Protein AF-A0A0W0WHL7-F1 (afdb_monomer)

Solvent-accessible surface area (backbone atoms only — not comparable to full-atom values): 12713 Å² total; per-residue (Å²): 134,82,77,77,80,76,64,58,47,79,21,59,89,81,49,81,52,63,67,61,53,53,54,46,48,69,68,40,48,88,78,39,89,54,38,35,38,42,32,50,27,25,45,55,73,63,91,73,80,67,90,67,89,77,82,72,91,56,72,88,50,55,75,72,73,62,69,51,41,55,55,48,47,97,83,72,44,72,34,70,54,51,52,53,45,40,45,45,24,48,77,44,70,32,28,38,30,43,39,58,32,40,46,68,57,48,53,54,47,51,55,47,32,61,76,45,54,38,60,32,38,35,39,40,46,38,44,35,83,54,38,53,51,47,37,75,55,48,42,60,54,39,70,41,83,33,40,33,36,38,46,44,48,44,41,44,77,73,65,62,41,54,70,67,46,51,44,43,34,72,73,68,33,67,52,32,30,58,46,51,85,66,83,54,94,92,49,72,52,74,67,55,47,52,61,47,48,57,51,48,41,58,75,66,62,59,50,73,67,55,51,46,36,27,67,43,50,36,54,48,47,70,31,64,70,126

pLDDT: mean 83.99, std 16.3, range [30.75, 98.06]

Nearest PDB structures (foldseek):
  5ahn-assembly1_A  TM=4.976E-01  e=6.466E-03  Pseudomonas aeruginosa PAO1
  8z9u-assembly1_A  TM=5.352E-01  e=6.142E-02  Methermicoccus shengliensis DSM 18856
  7rer-assembly1_F  TM=4.827E-01  e=7.888E-02  Homo sapiens
  3qfe-assembly2_B  TM=3.664E-01  e=9.516E-02  Coccidioides immitis RS
  6sj8-assembly1_A  TM=3.696E-01  e=1.474E-01  Desulfitobacterium hafniense DCB-2

Secondary structure (DSSP, 8-state):
-PPPP--EEE-TTT---HHHHHHHHHHHTTT--SPEEEE------S----SS----S-GGGTTGGG----SB-TTSPBPHHHHHHHHHHHHSSEEEEEES--HHHHHHHHHHHHHTT-S-EEEESTTSTTT---HHHHHHHTTSTTEEEEEEHHHHHTTSS-HHHHHHHHHH-TTEEEE----STTSPPHHHHHHHHHHHHHHTT--HHHHHIIIIIHHHHHHH--

Organism: NCBI:txid454

InterPro domains:
  IPR032466 Metal-dependent hydrolase [SSF51556] (78-224)
  IPR046249 Protein of unknown function DUF6282 [PF19799] (15-150)

Mean predicted aligned error: 7.39 Å

Radius of gyration: 17.9 Å; Cα contacts (8 Å, |Δi|>4): 312; chains: 1; bounding box: 45×42×46 Å

Sequence (226 aa):
MGRLPKSEILCDKTGIEPRAIIQALAAYKPLIKAHMIVHFPTITGRQFQSRLQRQLVYPSLRSELLQAETLFNEDLQLKKKAVDVLKMANDYPIVLSTGHASREETYQLIDACIKYNVRALLLNQPAHPLMGLKAQELKEIARHDFVWIEQTLLTYLLGHQSKEDLTEVLSDVPKVIYSSDLGQTNQMNVKAWFDFTEKLFTELKLSEKRKDEICRENALAMLTNH

Structure (mmCIF, N/CA/C/O backbone):
data_AF-A0A0W0WHL7-F1
#
_entry.id   AF-A0A0W0WHL7-F1
#
loop_
_atom_site.group_PDB
_atom_site.id
_atom_site.type_symbol
_atom_site.label_atom_id
_atom_site.label_alt_id
_atom_site.label_comp_id
_atom_site.label_asym_id
_atom_site.label_entity_id
_atom_site.label_seq_id
_atom_site.pdbx_PDB_ins_code
_atom_site.Cartn_x
_atom_site.Cartn_y
_atom_site.Cartn_z
_atom_site.occupancy
_atom_site.B_iso_or_equiv
_atom_site.auth_seq_id
_atom_site.auth_comp_id
_atom_site.auth_asym_id
_atom_site.auth_atom_id
_atom_site.pdbx_PDB_model_num
ATOM 1 N N . MET A 1 1 ? 24.609 -13.519 14.961 1.00 31.86 1 MET A N 1
ATOM 2 C CA . MET A 1 1 ? 23.486 -12.596 14.681 1.00 31.86 1 MET A CA 1
ATOM 3 C C . MET A 1 1 ? 23.006 -12.847 13.260 1.00 31.86 1 MET A C 1
ATOM 5 O O . MET A 1 1 ? 23.656 -12.407 12.321 1.00 31.86 1 MET A O 1
ATOM 9 N N . GLY A 1 2 ? 21.948 -13.641 13.092 1.00 30.75 2 GLY A N 1
ATOM 10 C CA . GLY A 1 2 ? 21.362 -13.882 11.772 1.00 30.75 2 GLY A CA 1
ATOM 11 C C . GLY A 1 2 ? 20.629 -12.630 11.302 1.00 30.75 2 GLY A C 1
ATOM 12 O O . GLY A 1 2 ? 19.784 -12.116 12.031 1.00 30.75 2 GLY A O 1
ATOM 13 N N . ARG A 1 3 ? 20.968 -12.111 10.117 1.00 31.45 3 ARG A N 1
ATOM 14 C CA . ARG A 1 3 ? 20.125 -11.112 9.448 1.00 31.45 3 ARG A CA 1
ATOM 15 C C . ARG A 1 3 ? 18.773 -11.769 9.183 1.00 31.45 3 ARG A C 1
ATOM 17 O O . ARG A 1 3 ? 18.735 -12.825 8.557 1.00 31.45 3 ARG A O 1
ATOM 24 N N . LEU A 1 4 ? 17.692 -11.151 9.654 1.00 32.50 4 LEU A N 1
ATOM 25 C CA . LEU A 1 4 ? 16.348 -11.493 9.200 1.00 32.50 4 LEU A CA 1
ATOM 26 C C . LEU A 1 4 ? 16.336 -11.429 7.660 1.00 32.50 4 LEU A C 1
ATOM 28 O O . LEU A 1 4 ? 16.884 -10.470 7.099 1.00 32.50 4 LEU A O 1
ATOM 32 N N . PRO A 1 5 ? 15.792 -12.442 6.965 1.00 39.12 5 PRO A N 1
ATOM 33 C CA . PRO A 1 5 ? 15.684 -12.403 5.515 1.00 39.12 5 PRO A CA 1
ATOM 34 C C . PRO A 1 5 ? 14.817 -11.204 5.124 1.00 39.12 5 PRO A C 1
ATOM 36 O O . PRO A 1 5 ? 13.724 -11.020 5.655 1.00 39.12 5 PRO A O 1
ATOM 39 N N . LYS A 1 6 ? 15.327 -10.355 4.227 1.00 44.84 6 LYS A N 1
ATOM 40 C CA . LYS A 1 6 ? 14.567 -9.211 3.718 1.00 44.84 6 LYS A CA 1
ATOM 41 C C . LYS A 1 6 ? 13.422 -9.748 2.858 1.00 44.84 6 LYS A C 1
ATOM 43 O O . LYS A 1 6 ? 13.676 -10.321 1.804 1.00 44.84 6 LYS A O 1
ATOM 48 N N . SER A 1 7 ? 12.183 -9.578 3.312 1.00 49.44 7 SER A N 1
ATOM 49 C CA . SER A 1 7 ? 10.965 -9.904 2.550 1.00 49.44 7 SER A CA 1
ATOM 50 C C . SER A 1 7 ? 10.601 -8.837 1.511 1.00 49.44 7 SER A C 1
ATOM 52 O O . SER A 1 7 ? 9.647 -9.007 0.754 1.00 49.44 7 SER A O 1
ATOM 54 N N . GLU A 1 8 ? 11.361 -7.745 1.476 1.00 48.97 8 GLU A N 1
ATOM 55 C CA . GLU A 1 8 ? 11.133 -6.585 0.625 1.00 48.97 8 GLU A CA 1
ATOM 56 C C . GLU A 1 8 ? 12.366 -6.310 -0.241 1.00 48.97 8 GLU A C 1
ATOM 58 O O . GLU A 1 8 ? 13.503 -6.273 0.251 1.00 48.97 8 GLU A O 1
ATOM 63 N N . ILE A 1 9 ? 12.131 -6.108 -1.538 1.00 57.19 9 ILE A N 1
ATOM 64 C CA . ILE A 1 9 ? 13.128 -5.588 -2.471 1.00 57.19 9 ILE A CA 1
ATOM 65 C C . ILE A 1 9 ? 12.778 -4.136 -2.753 1.00 57.19 9 ILE A C 1
ATOM 67 O O . ILE A 1 9 ? 11.755 -3.826 -3.364 1.00 57.19 9 ILE A O 1
ATOM 71 N N . LEU A 1 10 ? 13.677 -3.254 -2.336 1.00 54.28 10 LEU A N 1
ATOM 72 C CA . LEU A 1 10 ? 13.613 -1.836 -2.652 1.00 54.28 10 LEU A CA 1
ATOM 73 C C . LEU A 1 10 ? 14.320 -1.605 -3.991 1.00 54.28 10 LEU A C 1
ATOM 75 O O . LEU A 1 10 ? 15.539 -1.771 -4.068 1.00 54.28 10 LEU A O 1
ATOM 79 N N . CYS A 1 11 ? 13.583 -1.202 -5.030 1.00 54.91 11 CYS A N 1
ATOM 80 C CA . CYS A 1 11 ? 14.174 -0.703 -6.280 1.00 54.91 11 CYS A CA 1
ATOM 81 C C . CYS A 1 11 ? 14.386 0.829 -6.272 1.00 54.91 11 CYS A C 1
ATOM 83 O O . CYS A 1 11 ? 14.834 1.372 -7.276 1.00 54.91 11 CYS A O 1
ATOM 85 N N . ASP A 1 12 ? 14.121 1.496 -5.137 1.00 44.41 12 ASP A N 1
ATOM 86 C CA . ASP A 1 12 ? 14.151 2.954 -4.885 1.00 44.41 12 ASP A CA 1
ATOM 87 C C . ASP A 1 12 ? 15.329 3.704 -5.550 1.00 44.41 12 ASP A C 1
ATOM 89 O O . ASP A 1 12 ? 15.095 4.635 -6.315 1.00 44.41 12 ASP A O 1
ATOM 93 N N . LYS A 1 13 ? 16.589 3.286 -5.330 1.00 45.28 13 LYS A N 1
ATOM 94 C CA . LYS A 1 13 ? 17.775 4.106 -5.698 1.00 45.28 13 LYS A CA 1
ATOM 95 C C . LYS A 1 13 ? 18.720 3.504 -6.728 1.00 45.28 13 LYS A C 1
ATOM 97 O O . LYS A 1 13 ? 19.716 4.127 -7.077 1.00 45.28 13 LYS A O 1
ATOM 102 N N . THR A 1 14 ? 18.455 2.283 -7.177 1.00 47.88 14 THR A N 1
ATOM 103 C CA . THR A 1 14 ? 19.323 1.558 -8.124 1.00 47.88 14 THR A CA 1
ATOM 104 C C . THR A 1 14 ? 18.638 1.286 -9.460 1.00 47.88 14 THR A C 1
ATOM 106 O O . THR A 1 14 ? 19.213 0.613 -10.312 1.00 47.88 14 THR A O 1
ATOM 109 N N . GLY A 1 15 ? 17.411 1.785 -9.638 1.00 63.81 15 GLY A N 1
ATOM 110 C CA . GLY A 1 15 ? 16.583 1.517 -10.806 1.00 63.81 15 GLY A CA 1
ATOM 111 C C . GLY A 1 15 ? 15.874 0.162 -10.756 1.00 63.81 15 GLY A C 1
ATOM 112 O O . GLY A 1 15 ? 16.052 -0.655 -9.848 1.00 63.81 15 GLY A O 1
ATOM 113 N N . ILE A 1 16 ? 15.030 -0.069 -11.761 1.00 75.44 16 ILE A N 1
ATOM 114 C CA . ILE A 1 16 ? 14.255 -1.305 -11.916 1.00 75.44 16 ILE A CA 1
ATOM 115 C C . ILE A 1 16 ? 15.173 -2.392 -12.482 1.00 75.44 16 ILE A C 1
ATOM 117 O O . ILE A 1 16 ? 15.597 -2.291 -13.632 1.00 75.44 16 ILE A O 1
ATOM 121 N N . GLU A 1 17 ? 15.449 -3.451 -11.721 1.00 84.75 17 GLU A N 1
ATOM 122 C CA . GLU A 1 17 ? 16.290 -4.572 -12.166 1.00 84.75 17 GLU A CA 1
ATOM 123 C C . GLU A 1 17 ? 15.552 -5.919 -12.047 1.00 84.75 17 GLU A C 1
ATOM 125 O O . GLU A 1 17 ? 15.628 -6.578 -11.006 1.00 84.75 17 GLU A O 1
ATOM 130 N N . PRO A 1 18 ? 14.870 -6.389 -13.116 1.00 85.94 18 PRO A N 1
ATOM 131 C CA . PRO A 1 18 ? 14.101 -7.640 -13.090 1.00 85.94 18 PRO A CA 1
ATOM 132 C C . PRO A 1 18 ? 14.911 -8.862 -12.634 1.00 85.94 18 PRO A C 1
ATOM 134 O O . PRO A 1 18 ? 14.402 -9.736 -11.934 1.00 85.94 18 PRO A O 1
ATOM 137 N N . ARG A 1 19 ? 16.209 -8.909 -12.967 1.00 87.06 19 ARG A N 1
ATOM 138 C CA . ARG A 1 19 ? 17.104 -9.998 -12.541 1.00 87.06 19 ARG A CA 1
ATOM 139 C C . ARG A 1 19 ? 17.258 -10.071 -11.022 1.00 87.06 19 ARG A C 1
ATOM 141 O O . ARG A 1 19 ? 17.303 -11.177 -10.490 1.00 87.06 19 ARG A O 1
ATOM 148 N N . ALA A 1 20 ? 17.308 -8.930 -10.334 1.00 86.81 20 ALA A N 1
ATOM 149 C CA . ALA A 1 20 ? 17.403 -8.896 -8.877 1.00 86.81 20 ALA A CA 1
ATOM 150 C C . ALA A 1 20 ? 16.134 -9.470 -8.227 1.00 86.81 20 ALA A C 1
ATOM 152 O O . ALA A 1 20 ? 16.225 -10.218 -7.255 1.00 86.81 20 ALA A O 1
ATOM 153 N N . ILE A 1 21 ? 14.964 -9.196 -8.816 1.00 89.19 21 ILE A N 1
ATOM 154 C CA . ILE A 1 21 ? 13.680 -9.744 -8.359 1.00 89.19 21 ILE A CA 1
ATOM 155 C C . ILE A 1 21 ? 13.656 -11.266 -8.532 1.00 89.19 21 ILE A C 1
ATOM 157 O O . ILE A 1 21 ? 13.324 -11.977 -7.588 1.00 89.19 21 ILE A O 1
ATOM 161 N N . ILE A 1 22 ? 14.074 -11.790 -9.691 1.00 89.12 22 ILE A N 1
ATOM 162 C CA . ILE A 1 22 ? 14.146 -13.244 -9.927 1.00 89.12 22 ILE A CA 1
ATOM 163 C C . ILE A 1 22 ? 15.090 -13.920 -8.926 1.00 89.12 22 ILE A C 1
ATOM 165 O O . ILE A 1 22 ? 14.738 -14.940 -8.335 1.00 89.12 22 ILE A O 1
ATOM 169 N N . GLN A 1 23 ? 16.283 -13.356 -8.716 1.00 88.06 23 GLN A N 1
ATOM 170 C CA . GLN A 1 23 ? 17.265 -13.908 -7.778 1.00 88.06 23 GLN A CA 1
ATOM 171 C C . GLN A 1 23 ? 16.717 -13.965 -6.352 1.00 88.06 23 GLN A C 1
ATOM 173 O O . GLN A 1 23 ? 16.855 -14.979 -5.670 1.00 88.06 23 GLN A O 1
ATOM 178 N N . ALA A 1 24 ? 16.065 -12.895 -5.909 1.00 87.19 24 ALA A N 1
ATOM 179 C CA . ALA A 1 24 ? 15.452 -12.845 -4.597 1.00 87.19 24 ALA A CA 1
ATOM 180 C C . ALA A 1 24 ? 14.255 -13.799 -4.479 1.00 87.19 24 ALA A C 1
ATOM 182 O O . ALA A 1 24 ? 14.148 -14.496 -3.472 1.00 87.19 24 ALA A O 1
ATOM 183 N N . LEU A 1 25 ? 13.383 -13.890 -5.490 1.00 87.50 25 LEU A N 1
ATOM 184 C CA . LEU A 1 25 ? 12.287 -14.863 -5.509 1.00 87.50 25 LEU A CA 1
ATOM 185 C C . LEU A 1 25 ? 12.822 -16.288 -5.340 1.00 87.50 25 LEU A C 1
ATOM 187 O O . LEU A 1 25 ? 12.340 -17.022 -4.479 1.00 87.50 25 LEU A O 1
ATOM 191 N N . ALA A 1 26 ? 13.852 -16.654 -6.106 1.00 87.31 26 ALA A N 1
ATOM 192 C CA . ALA A 1 26 ? 14.478 -17.969 -6.024 1.00 87.31 26 ALA A CA 1
ATOM 193 C C . ALA A 1 26 ? 15.104 -18.236 -4.643 1.00 87.31 26 ALA A C 1
ATOM 195 O O . ALA A 1 26 ? 14.987 -19.341 -4.119 1.00 87.31 26 ALA A O 1
ATOM 196 N N . ALA A 1 27 ? 15.738 -17.227 -4.038 1.00 86.81 27 ALA A N 1
ATOM 197 C CA . ALA A 1 27 ? 16.404 -17.361 -2.746 1.00 86.81 27 ALA A CA 1
ATOM 198 C C . ALA A 1 27 ? 15.430 -17.424 -1.557 1.00 86.81 27 ALA A C 1
ATOM 200 O O . ALA A 1 27 ? 15.650 -18.193 -0.621 1.00 86.81 27 ALA A O 1
ATOM 201 N N . TYR A 1 28 ? 14.369 -16.612 -1.568 1.00 82.56 28 TYR A N 1
ATOM 202 C CA . TYR A 1 28 ? 13.542 -16.376 -0.381 1.00 82.56 28 TYR A CA 1
ATOM 203 C C . TYR A 1 28 ? 12.171 -17.045 -0.426 1.00 82.56 28 TYR A C 1
ATOM 205 O O . TYR A 1 28 ? 11.640 -17.357 0.639 1.00 82.56 28 TYR A O 1
ATOM 213 N N . LYS A 1 29 ? 11.592 -17.324 -1.602 1.00 80.00 29 LYS A N 1
ATOM 214 C CA . LYS A 1 29 ? 10.260 -17.948 -1.669 1.00 80.00 29 LYS A CA 1
ATOM 215 C C . LYS A 1 29 ? 10.184 -19.332 -1.001 1.00 80.00 29 LYS A C 1
ATOM 217 O O . LYS A 1 29 ? 9.170 -19.601 -0.360 1.00 80.00 29 LYS A O 1
ATOM 222 N N . PRO A 1 30 ? 11.221 -20.194 -1.055 1.00 81.75 30 PRO A N 1
ATOM 223 C CA . PRO A 1 30 ? 11.217 -21.449 -0.298 1.00 81.75 30 PRO A CA 1
ATOM 224 C C . PRO A 1 30 ? 11.222 -21.251 1.227 1.00 81.75 30 PRO A C 1
ATOM 226 O O . PRO A 1 30 ? 10.799 -22.138 1.963 1.00 81.75 30 PRO A O 1
ATOM 229 N N . LEU A 1 31 ? 11.705 -20.099 1.702 1.00 83.62 31 LEU A N 1
ATOM 230 C CA . LEU A 1 31 ? 11.872 -19.786 3.124 1.00 83.62 31 LEU A CA 1
ATOM 231 C C . LEU A 1 31 ? 10.673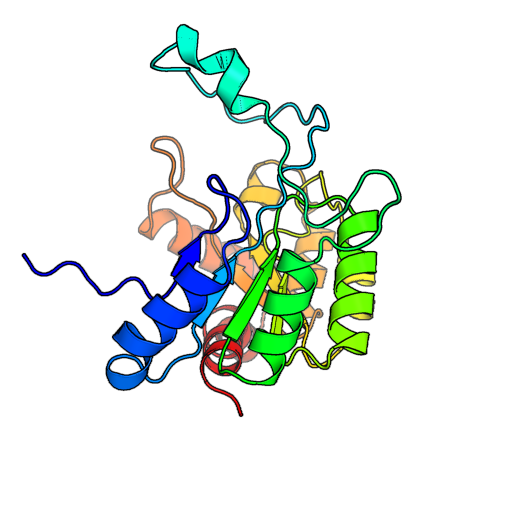 -19.021 3.699 1.00 83.62 31 LEU A C 1
ATOM 233 O O . LEU A 1 31 ? 10.346 -19.172 4.874 1.00 83.62 31 LEU A O 1
ATOM 237 N N . ILE A 1 32 ? 10.025 -18.190 2.880 1.00 82.94 32 ILE A N 1
ATOM 238 C CA . ILE A 1 32 ? 8.955 -17.275 3.281 1.00 82.94 32 ILE A CA 1
ATOM 239 C C . ILE A 1 32 ? 7.716 -17.560 2.430 1.00 82.94 32 ILE A C 1
ATOM 241 O O . ILE A 1 32 ? 7.698 -17.338 1.220 1.00 82.94 32 ILE A O 1
ATOM 245 N N . LYS A 1 33 ? 6.640 -18.022 3.079 1.00 84.94 33 LYS A N 1
ATOM 246 C CA . LYS A 1 33 ? 5.378 -18.346 2.392 1.00 84.94 33 LYS A CA 1
ATOM 247 C C . LYS A 1 33 ? 4.585 -17.115 1.935 1.00 84.94 33 LYS A C 1
ATOM 249 O O . LYS A 1 33 ? 3.736 -17.263 1.062 1.00 84.94 33 LYS A O 1
ATOM 254 N N . ALA A 1 34 ? 4.907 -15.926 2.442 1.00 86.94 34 ALA A N 1
ATOM 255 C CA . ALA A 1 34 ? 4.296 -14.664 2.031 1.00 86.94 34 ALA A CA 1
ATOM 256 C C . ALA A 1 34 ? 4.680 -14.245 0.598 1.00 86.94 34 ALA A C 1
ATOM 258 O O . ALA A 1 34 ? 5.613 -14.787 -0.011 1.00 86.94 34 ALA A O 1
ATOM 259 N N . HIS A 1 35 ? 3.934 -13.289 0.058 1.00 90.50 35 HIS A N 1
ATOM 260 C CA . HIS A 1 35 ? 4.269 -12.576 -1.165 1.00 90.50 35 HIS A CA 1
ATOM 261 C C . HIS A 1 35 ? 5.462 -11.653 -0.946 1.00 90.50 35 HIS A C 1
ATOM 263 O O . HIS A 1 35 ? 5.672 -11.106 0.137 1.00 90.50 35 HIS A O 1
ATOM 269 N N . MET A 1 36 ? 6.249 -11.491 -2.000 1.00 91.69 36 MET A N 1
ATOM 270 C CA . MET A 1 36 ? 7.372 -10.569 -2.016 1.00 91.69 36 MET A CA 1
ATOM 271 C C . MET A 1 36 ? 6.881 -9.171 -2.368 1.00 91.69 36 MET A C 1
ATOM 273 O O . MET A 1 36 ? 6.207 -9.008 -3.382 1.00 91.69 36 MET A O 1
ATOM 277 N N . ILE A 1 37 ? 7.250 -8.164 -1.580 1.00 92.31 37 ILE A N 1
ATOM 278 C CA . ILE A 1 37 ? 6.987 -6.772 -1.954 1.00 92.31 37 ILE A CA 1
ATOM 279 C C . ILE A 1 37 ? 8.134 -6.283 -2.840 1.00 92.31 37 ILE A C 1
ATOM 281 O O . ILE A 1 37 ? 9.306 -6.352 -2.455 1.00 92.31 37 ILE A O 1
ATOM 285 N N . VAL A 1 38 ? 7.787 -5.794 -4.029 1.00 91.69 38 VAL A N 1
ATOM 286 C CA . VAL A 1 38 ? 8.704 -5.119 -4.953 1.00 91.69 38 VAL A CA 1
ATOM 287 C C . VAL A 1 38 ? 8.288 -3.657 -5.028 1.00 91.69 38 VAL A C 1
ATOM 289 O O . VAL A 1 38 ? 7.247 -3.330 -5.598 1.00 91.69 38 VAL A O 1
ATOM 292 N N . HIS A 1 39 ? 9.098 -2.780 -4.440 1.00 90.19 39 HIS A N 1
ATOM 293 C CA . HIS A 1 39 ? 8.826 -1.346 -4.426 1.00 90.19 39 HIS A CA 1
ATOM 294 C C . HIS A 1 39 ? 9.445 -0.666 -5.647 1.00 90.19 39 HIS A C 1
ATOM 296 O O . HIS A 1 39 ? 10.665 -0.699 -5.826 1.00 90.19 39 HIS A O 1
ATOM 302 N N . PHE A 1 40 ? 8.611 -0.052 -6.480 1.00 86.94 40 PHE A N 1
ATOM 303 C CA . PHE A 1 40 ? 9.030 0.696 -7.655 1.00 86.94 40 PHE A CA 1
ATOM 304 C C . PHE A 1 40 ? 9.765 1.995 -7.284 1.00 86.94 40 PHE A C 1
ATOM 306 O O . PHE A 1 40 ? 9.393 2.653 -6.316 1.00 86.94 40 PHE A O 1
ATOM 313 N N . PRO A 1 41 ? 10.789 2.398 -8.061 1.00 73.38 41 PRO A N 1
ATOM 314 C CA . PRO A 1 41 ? 11.387 3.714 -7.918 1.00 73.38 41 PRO A CA 1
ATOM 315 C C . PRO A 1 41 ? 10.426 4.753 -8.487 1.00 73.38 41 PRO A C 1
ATOM 317 O O . PRO A 1 41 ? 10.134 4.764 -9.684 1.00 73.38 41 PRO A O 1
ATOM 320 N N . THR A 1 42 ? 9.918 5.615 -7.621 1.00 63.44 42 THR A N 1
ATOM 321 C CA . THR A 1 42 ? 9.037 6.712 -8.019 1.00 63.44 42 THR A CA 1
ATOM 322 C C . THR A 1 42 ? 9.454 7.974 -7.281 1.00 63.44 42 THR A C 1
ATOM 324 O O . THR A 1 42 ? 8.719 8.521 -6.471 1.00 63.44 42 THR A O 1
ATOM 327 N N . ILE A 1 43 ? 10.673 8.446 -7.559 1.00 58.34 43 ILE A N 1
ATOM 328 C CA . ILE A 1 43 ? 11.081 9.812 -7.223 1.00 58.34 43 ILE A CA 1
ATOM 329 C C . ILE A 1 43 ? 10.874 10.634 -8.486 1.00 58.34 43 ILE A C 1
ATOM 331 O O . ILE A 1 43 ? 11.743 10.706 -9.356 1.00 58.34 43 ILE A O 1
ATOM 335 N N . THR A 1 44 ? 9.707 11.267 -8.600 1.00 57.06 44 THR A N 1
ATOM 336 C CA . THR A 1 44 ? 9.534 12.295 -9.626 1.00 57.06 44 THR A CA 1
ATOM 337 C C . THR A 1 44 ? 10.479 13.446 -9.309 1.00 57.06 44 THR A C 1
ATOM 339 O O . THR A 1 44 ? 10.494 13.952 -8.190 1.00 57.06 44 THR A O 1
ATOM 342 N N . GLY A 1 45 ? 11.277 13.889 -10.282 1.00 45.38 45 GLY A N 1
ATOM 343 C CA . GLY A 1 45 ? 12.245 14.990 -10.138 1.00 45.38 45 GLY A CA 1
ATOM 344 C C . GLY A 1 45 ? 11.625 16.365 -9.887 1.00 45.38 45 GLY A C 1
ATOM 345 O O . GLY A 1 45 ? 12.238 17.388 -10.184 1.00 45.38 45 GLY A O 1
ATOM 346 N N . ARG A 1 46 ? 10.384 16.414 -9.4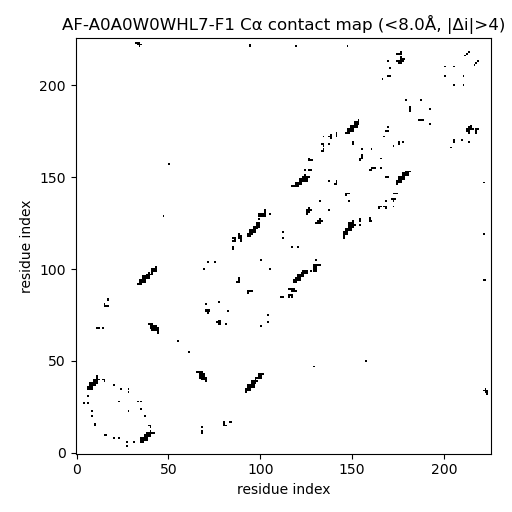01 1.00 54.16 46 ARG A N 1
ATOM 347 C CA . ARG A 1 46 ? 9.664 17.642 -9.093 1.00 54.16 46 ARG A CA 1
ATOM 348 C C . ARG A 1 46 ? 10.147 18.192 -7.754 1.00 54.16 46 ARG A C 1
ATOM 350 O O . ARG A 1 46 ? 10.458 17.455 -6.821 1.00 54.16 46 ARG A O 1
ATOM 357 N N . GLN A 1 47 ? 10.196 19.519 -7.658 1.00 46.12 47 GLN A N 1
ATOM 358 C CA . GLN A 1 47 ? 10.658 20.237 -6.471 1.00 46.12 47 GLN A CA 1
ATOM 359 C C . GLN A 1 47 ? 9.629 20.162 -5.331 1.00 46.12 47 GLN A C 1
ATOM 361 O O . GLN A 1 47 ? 8.968 21.145 -5.008 1.00 46.12 47 GLN A O 1
ATOM 366 N N . PHE A 1 48 ? 9.477 18.999 -4.698 1.00 49.03 48 PHE A N 1
ATOM 367 C CA . PHE A 1 48 ? 8.800 18.925 -3.410 1.00 49.03 48 PHE A CA 1
ATOM 368 C C . PHE A 1 48 ? 9.778 19.332 -2.306 1.00 49.03 48 PHE A C 1
ATOM 370 O O . PHE A 1 48 ? 10.733 18.619 -1.991 1.00 49.03 48 PHE A O 1
ATOM 377 N N . GLN A 1 49 ? 9.542 20.497 -1.702 1.00 51.25 49 GLN A N 1
ATOM 378 C CA . GLN A 1 49 ? 10.261 20.898 -0.499 1.00 51.25 49 GLN A CA 1
ATOM 379 C C . GLN A 1 49 ? 9.716 20.114 0.694 1.00 51.25 49 GLN A C 1
ATOM 381 O O . GLN A 1 49 ? 8.687 20.442 1.281 1.00 51.25 49 GLN A O 1
ATOM 386 N N . SER A 1 50 ? 10.430 19.049 1.041 1.00 55.38 50 SER A N 1
ATOM 387 C CA . SER A 1 50 ? 10.192 18.290 2.262 1.00 55.38 50 SER A CA 1
ATOM 388 C C . SER A 1 50 ? 10.175 19.205 3.489 1.00 55.38 50 SER A C 1
ATOM 390 O O . SER A 1 50 ? 11.124 19.950 3.719 1.00 55.38 50 SER A O 1
ATOM 392 N N . ARG A 1 51 ? 9.144 19.072 4.333 1.00 58.78 51 ARG A N 1
ATOM 393 C CA . ARG A 1 51 ? 9.071 19.746 5.646 1.00 58.78 51 ARG A CA 1
ATOM 394 C C . ARG A 1 51 ? 10.088 19.201 6.655 1.00 58.78 51 ARG A C 1
ATOM 396 O O . ARG A 1 51 ? 10.381 19.849 7.653 1.00 58.78 51 ARG A O 1
ATOM 403 N N . LEU A 1 52 ? 10.633 18.015 6.391 1.00 56.44 52 LEU A N 1
ATOM 404 C CA . LEU A 1 52 ? 11.682 17.400 7.199 1.00 56.44 52 LEU A CA 1
ATOM 405 C C . LEU A 1 52 ? 13.033 18.041 6.869 1.00 56.44 52 LEU A C 1
ATOM 407 O O . LEU A 1 52 ? 13.462 18.003 5.712 1.00 56.44 52 LEU A O 1
ATOM 411 N N . GLN A 1 53 ? 13.712 18.584 7.883 1.00 52.75 53 GLN A N 1
ATOM 412 C CA . GLN A 1 53 ? 15.087 19.063 7.751 1.00 52.75 53 GLN A CA 1
ATOM 413 C C . GLN A 1 53 ? 16.024 17.865 7.572 1.00 52.75 53 GLN A C 1
ATOM 415 O O . GLN A 1 53 ? 16.175 17.041 8.472 1.00 52.75 53 GLN A O 1
ATOM 420 N N . ARG A 1 54 ? 16.653 17.754 6.398 1.00 60.66 54 ARG A N 1
ATOM 421 C CA . ARG A 1 54 ? 17.672 16.735 6.117 1.00 60.66 54 ARG A CA 1
ATOM 422 C C . ARG A 1 54 ? 19.037 17.408 6.020 1.00 60.66 54 ARG A C 1
ATOM 424 O O . ARG A 1 54 ? 19.220 18.296 5.191 1.00 60.66 54 ARG A O 1
ATOM 431 N N . GLN A 1 55 ? 19.994 16.974 6.838 1.00 60.56 55 GLN A N 1
ATOM 432 C CA . GLN A 1 55 ? 21.388 17.402 6.722 1.00 60.56 55 GLN A CA 1
ATOM 433 C C . GLN A 1 55 ? 22.150 16.411 5.839 1.00 60.56 55 GLN A C 1
ATOM 435 O O . GLN A 1 55 ? 22.160 15.208 6.099 1.00 60.56 55 GLN A O 1
ATOM 440 N N . LEU A 1 56 ? 22.785 16.912 4.779 1.00 63.44 56 LEU A N 1
ATOM 441 C CA . LEU A 1 56 ? 23.676 16.102 3.954 1.00 63.44 56 LEU A CA 1
ATOM 442 C C . LEU A 1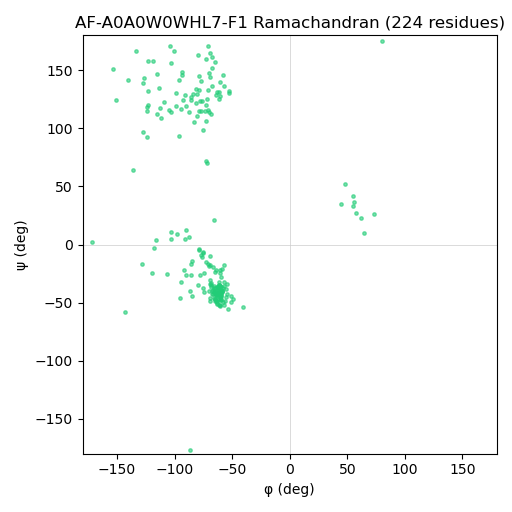 56 ? 24.969 15.839 4.720 1.00 63.44 56 LEU A C 1
ATOM 444 O O . LEU A 1 56 ? 25.692 16.777 5.044 1.00 63.44 56 LEU A O 1
ATOM 448 N N . VAL A 1 57 ? 25.271 14.564 4.965 1.00 74.88 57 VAL A N 1
ATOM 449 C CA . VAL A 1 57 ? 26.549 14.154 5.570 1.00 74.88 57 VAL A CA 1
ATOM 450 C C . VAL A 1 57 ? 27.712 14.408 4.600 1.00 74.88 57 VAL A C 1
ATOM 452 O O . VAL A 1 57 ? 28.796 14.795 5.025 1.00 74.88 57 VAL A O 1
ATOM 455 N N . TYR A 1 58 ? 27.469 14.272 3.290 1.00 79.88 58 TYR A N 1
ATOM 456 C CA . TYR A 1 58 ? 28.462 14.483 2.233 1.00 79.88 58 TYR A CA 1
ATOM 457 C C . TYR A 1 58 ? 27.938 15.465 1.173 1.00 7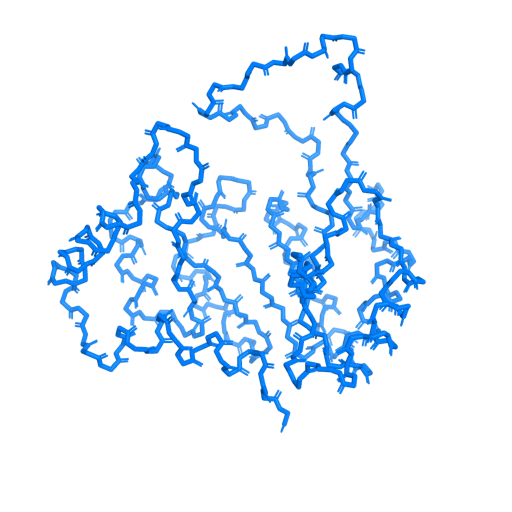9.88 58 TYR A C 1
ATOM 459 O O . TYR A 1 58 ? 27.222 15.054 0.257 1.00 79.88 58 TYR A O 1
ATOM 467 N N . PRO A 1 59 ? 28.285 16.765 1.260 1.00 77.50 59 PRO A N 1
ATOM 468 C CA . PRO A 1 59 ? 27.811 17.783 0.317 1.00 77.50 59 PRO A CA 1
ATOM 469 C C . PRO A 1 59 ? 28.191 17.516 -1.146 1.00 77.50 59 PRO A C 1
ATOM 471 O O . PRO A 1 59 ? 27.457 17.916 -2.047 1.00 77.50 59 PRO A O 1
ATOM 474 N N . SER A 1 60 ? 29.303 16.815 -1.388 1.00 77.50 60 SER A N 1
ATOM 475 C CA . SER A 1 60 ? 29.775 16.445 -2.729 1.00 77.50 60 SER A CA 1
ATOM 476 C C . SER A 1 60 ? 28.834 15.497 -3.475 1.00 77.50 60 SER A C 1
ATOM 478 O O . SER A 1 60 ? 28.854 15.477 -4.699 1.00 77.50 60 SER A O 1
ATOM 480 N N . LEU A 1 61 ? 27.976 14.752 -2.770 1.00 74.06 61 LEU A N 1
ATOM 481 C CA . LEU A 1 61 ? 27.017 13.819 -3.375 1.00 74.06 61 LEU A CA 1
ATOM 482 C C . LEU A 1 61 ? 25.688 14.487 -3.756 1.00 74.06 61 LEU A C 1
ATOM 484 O O . LEU A 1 61 ? 24.743 13.813 -4.155 1.00 74.06 61 LEU A O 1
ATOM 488 N N . ARG A 1 62 ? 25.581 15.816 -3.633 1.00 69.81 62 ARG A N 1
ATOM 489 C CA . ARG A 1 62 ? 24.329 16.542 -3.880 1.00 69.81 62 ARG A CA 1
ATOM 490 C C . ARG A 1 62 ? 23.808 16.386 -5.312 1.00 69.81 62 ARG A C 1
ATOM 492 O O . ARG A 1 62 ? 22.596 16.329 -5.482 1.00 69.81 62 ARG A O 1
ATOM 499 N N . SER A 1 63 ? 24.689 16.313 -6.311 1.00 63.03 63 SER A N 1
ATOM 500 C CA . SER A 1 63 ? 24.306 16.107 -7.717 1.00 63.03 63 SER A CA 1
ATOM 501 C C . SER A 1 63 ? 23.730 14.713 -7.973 1.00 63.03 63 SER A C 1
ATOM 503 O O . SER A 1 63 ? 22.793 14.582 -8.752 1.00 63.03 63 SER A O 1
ATOM 505 N N . GLU A 1 64 ? 24.231 13.694 -7.273 1.00 65.06 64 GLU A N 1
ATOM 506 C CA . GLU A 1 64 ? 23.763 12.306 -7.407 1.00 65.06 64 GLU A CA 1
ATOM 507 C C . GLU A 1 64 ? 22.396 12.076 -6.750 1.00 65.06 64 GLU A C 1
ATOM 509 O O . GLU A 1 64 ? 21.643 11.194 -7.143 1.00 65.06 64 GLU A O 1
ATOM 514 N N . LEU A 1 65 ? 22.036 12.897 -5.761 1.00 59.00 65 LEU A N 1
ATOM 515 C CA . LEU A 1 65 ? 20.765 12.787 -5.037 1.00 59.00 65 LEU A CA 1
ATOM 516 C C . LEU A 1 65 ? 19.550 13.319 -5.809 1.00 59.00 65 LEU A C 1
ATOM 518 O O . LEU A 1 65 ? 18.426 13.163 -5.339 1.00 59.00 65 LEU A O 1
ATOM 522 N N . LEU A 1 66 ? 19.766 13.979 -6.948 1.00 52.97 66 LEU A N 1
ATOM 523 C CA . LEU A 1 66 ? 18.719 14.628 -7.740 1.00 52.97 66 LEU A CA 1
ATOM 524 C C . LEU A 1 66 ? 18.327 13.835 -8.993 1.00 52.97 66 LEU A C 1
ATOM 526 O O . LEU A 1 66 ? 17.523 14.326 -9.785 1.00 52.97 66 LEU A O 1
ATOM 530 N N . GLN A 1 67 ? 18.873 12.631 -9.191 1.00 56.91 67 GLN A N 1
ATOM 531 C CA . GLN A 1 67 ? 18.476 11.793 -10.318 1.00 56.91 67 GLN A CA 1
ATOM 532 C C . GLN A 1 67 ? 17.077 11.224 -10.065 1.00 56.91 67 GLN A C 1
ATOM 534 O O . GLN A 1 67 ? 16.873 10.357 -9.218 1.00 56.91 67 GLN A O 1
ATOM 539 N N . ALA A 1 68 ? 16.102 11.774 -10.783 1.00 62.56 68 ALA A N 1
ATOM 540 C CA . ALA A 1 68 ? 14.731 11.305 -10.769 1.00 62.56 68 ALA A CA 1
ATOM 541 C C . ALA A 1 68 ? 14.638 9.953 -11.475 1.00 62.56 68 ALA A C 1
ATOM 543 O O . ALA A 1 68 ? 14.851 9.870 -12.684 1.00 62.56 68 ALA A O 1
ATOM 544 N N . GLU A 1 69 ? 14.280 8.910 -10.735 1.00 70.25 69 GLU A N 1
ATOM 545 C CA . GLU A 1 69 ? 13.970 7.613 -11.318 1.00 70.25 69 GLU A CA 1
ATOM 546 C C . GLU A 1 69 ? 12.446 7.442 -11.320 1.00 70.25 69 GLU A C 1
ATOM 548 O O . GLU A 1 69 ? 11.799 7.404 -10.271 1.00 70.25 69 GLU A O 1
ATOM 553 N N . THR A 1 70 ? 11.878 7.390 -12.526 1.00 78.19 70 THR A N 1
ATOM 554 C CA . THR A 1 70 ? 10.457 7.120 -12.785 1.00 78.19 70 THR A CA 1
ATOM 555 C C . THR A 1 70 ? 10.295 5.847 -13.621 1.00 78.19 70 THR A C 1
ATOM 557 O O . THR A 1 70 ? 11.213 5.421 -14.334 1.00 78.19 70 THR A O 1
ATOM 560 N N . LEU A 1 71 ? 9.111 5.236 -13.551 1.00 83.94 71 LEU A N 1
ATOM 561 C CA . LEU A 1 71 ? 8.706 4.088 -14.369 1.00 83.94 71 LEU A CA 1
ATOM 562 C C . LEU A 1 71 ? 8.485 4.451 -15.838 1.00 83.94 71 LEU A C 1
ATOM 564 O O . LEU A 1 71 ? 8.465 3.562 -16.695 1.00 83.94 71 LEU A O 1
ATOM 568 N N . PHE A 1 72 ? 8.314 5.738 -16.118 1.00 84.50 72 PHE A N 1
ATOM 569 C CA . PHE A 1 72 ? 7.923 6.250 -17.418 1.00 84.50 72 PHE A CA 1
ATOM 570 C C . PHE A 1 72 ? 9.116 6.858 -18.167 1.00 84.50 72 PHE A C 1
ATOM 572 O O . PHE A 1 72 ? 10.133 7.223 -17.576 1.00 84.50 72 PHE A O 1
ATOM 579 N N . ASN A 1 73 ? 9.030 6.906 -19.491 1.00 83.19 73 ASN A N 1
ATOM 580 C CA . ASN A 1 73 ? 9.919 7.708 -20.325 1.00 83.19 73 ASN A CA 1
ATOM 581 C C . ASN A 1 73 ? 9.372 9.144 -20.462 1.00 83.19 73 ASN A C 1
ATOM 583 O O . ASN A 1 73 ? 8.350 9.494 -19.872 1.00 83.19 73 ASN A O 1
ATOM 587 N N . GLU A 1 74 ? 10.057 9.969 -21.252 1.00 79.75 74 GLU A N 1
ATOM 588 C CA . GLU A 1 74 ? 9.681 11.368 -21.501 1.00 79.75 74 GLU A CA 1
ATOM 589 C C . GLU A 1 74 ? 8.289 11.512 -22.151 1.00 79.75 74 GLU A C 1
ATOM 591 O O . GLU A 1 74 ? 7.610 12.511 -21.927 1.00 79.75 74 GLU A O 1
ATOM 596 N N . ASP A 1 75 ? 7.820 10.477 -22.856 1.00 81.44 75 ASP A N 1
ATOM 597 C CA . ASP A 1 75 ? 6.501 10.408 -23.500 1.00 81.44 75 ASP A CA 1
ATOM 598 C C . ASP A 1 75 ? 5.403 9.811 -22.594 1.00 81.44 75 ASP A C 1
ATOM 600 O O . ASP A 1 75 ? 4.331 9.436 -23.076 1.00 81.44 75 ASP A O 1
ATOM 604 N N . LEU A 1 76 ? 5.662 9.656 -21.288 1.00 78.25 76 LEU A N 1
ATOM 605 C CA . LEU A 1 76 ? 4.769 8.997 -20.320 1.00 78.25 76 LEU A CA 1
ATOM 606 C C . LEU A 1 76 ? 4.408 7.541 -20.672 1.00 78.25 76 LEU A C 1
ATOM 608 O O . LEU A 1 76 ? 3.374 7.012 -20.254 1.00 78.25 76 LEU A O 1
ATOM 612 N N . GLN A 1 77 ? 5.282 6.853 -21.403 1.00 85.69 77 GLN A N 1
ATOM 613 C CA . GLN A 1 77 ? 5.180 5.423 -21.676 1.00 85.69 77 GLN A CA 1
ATOM 614 C C . GLN A 1 77 ? 6.027 4.628 -20.686 1.00 85.69 77 GLN A C 1
ATOM 616 O O . GLN A 1 77 ? 7.140 5.018 -20.338 1.00 85.69 77 GLN A O 1
ATOM 621 N N . LEU A 1 78 ? 5.529 3.470 -20.252 1.00 89.25 78 LEU A N 1
ATOM 622 C CA . LEU A 1 78 ? 6.282 2.604 -19.348 1.00 89.25 78 LEU A CA 1
ATOM 623 C C . LEU A 1 78 ? 7.589 2.119 -19.981 1.00 89.25 78 LEU A C 1
ATOM 625 O O . LEU A 1 78 ? 7.604 1.554 -21.078 1.00 89.25 78 LEU A O 1
ATOM 629 N N . LYS A 1 79 ? 8.687 2.250 -19.232 1.00 90.62 79 LYS A N 1
ATOM 630 C CA . LYS A 1 79 ? 9.981 1.659 -19.579 1.00 90.62 79 LYS A CA 1
ATOM 631 C C . LYS A 1 79 ? 9.836 0.139 -19.717 1.00 90.62 79 LYS A C 1
ATOM 633 O O . LYS A 1 79 ? 9.135 -0.506 -18.937 1.00 90.62 79 LYS A O 1
ATOM 638 N N . LYS A 1 80 ? 10.591 -0.467 -20.642 1.00 91.00 80 LYS A N 1
ATOM 639 C CA . LYS A 1 80 ? 10.584 -1.928 -20.866 1.00 91.00 80 LYS A CA 1
ATOM 640 C C . LYS A 1 80 ? 10.786 -2.728 -19.572 1.00 91.00 80 LYS A C 1
ATOM 642 O O . LYS A 1 80 ? 10.042 -3.666 -19.317 1.00 91.00 80 LYS A O 1
ATOM 647 N N . LYS A 1 81 ? 11.736 -2.308 -18.728 1.00 90.44 81 LYS A N 1
ATOM 648 C CA . LYS A 1 81 ? 11.997 -2.968 -17.440 1.00 90.44 81 LYS A CA 1
ATOM 649 C C . LYS A 1 81 ? 10.788 -2.914 -16.495 1.00 90.44 81 LYS A C 1
ATOM 651 O O . LYS A 1 81 ? 10.542 -3.888 -15.797 1.00 90.44 81 LYS A O 1
ATOM 656 N N . ALA A 1 82 ? 10.017 -1.822 -16.493 1.00 91.25 82 ALA A N 1
ATOM 657 C CA . ALA A 1 82 ? 8.789 -1.718 -15.700 1.00 91.25 82 ALA A CA 1
ATOM 658 C C . ALA A 1 82 ? 7.719 -2.696 -16.210 1.00 91.25 82 ALA A C 1
ATOM 660 O O . ALA A 1 82 ? 7.107 -3.405 -15.418 1.00 91.25 82 ALA A O 1
ATOM 661 N N . VAL A 1 83 ? 7.555 -2.803 -17.535 1.00 94.25 83 VAL A N 1
ATOM 662 C CA . VAL A 1 83 ? 6.650 -3.784 -18.159 1.00 94.25 83 VAL A CA 1
ATOM 663 C C . VAL A 1 83 ? 7.035 -5.220 -17.804 1.00 94.25 83 VAL A C 1
ATOM 665 O O . VAL A 1 83 ? 6.156 -6.027 -17.504 1.00 94.25 83 VAL A O 1
ATOM 668 N N . ASP A 1 84 ? 8.328 -5.544 -17.807 1.00 94.44 84 ASP A N 1
ATOM 669 C CA . ASP A 1 84 ? 8.802 -6.876 -17.421 1.00 94.44 84 ASP A CA 1
ATOM 670 C C . ASP A 1 84 ? 8.430 -7.192 -15.961 1.00 94.44 84 ASP A C 1
ATOM 672 O O . ASP A 1 84 ? 7.942 -8.284 -15.679 1.00 94.44 84 ASP A O 1
ATOM 676 N N . VAL A 1 85 ? 8.556 -6.223 -15.045 1.00 94.44 85 VAL A N 1
ATOM 677 C CA . VAL A 1 85 ? 8.137 -6.387 -13.640 1.00 94.44 85 VAL A CA 1
ATOM 678 C C . VAL A 1 85 ? 6.618 -6.530 -13.493 1.00 94.44 85 VAL A C 1
ATOM 680 O O . VAL A 1 85 ? 6.169 -7.368 -12.714 1.00 94.44 85 VAL A O 1
ATOM 683 N N . LEU A 1 86 ? 5.817 -5.780 -14.259 1.00 95.81 86 LEU A N 1
ATOM 684 C CA . LEU A 1 86 ? 4.353 -5.923 -14.256 1.00 95.81 86 LEU A CA 1
ATOM 685 C C . LEU A 1 86 ? 3.929 -7.339 -14.670 1.00 95.81 86 LEU A C 1
ATOM 687 O O . LEU A 1 86 ? 3.099 -7.952 -14.005 1.00 95.81 86 LEU A O 1
ATOM 691 N N . LYS A 1 87 ? 4.552 -7.897 -15.716 1.00 96.00 87 LYS A N 1
ATOM 692 C CA . LYS A 1 87 ? 4.318 -9.288 -16.137 1.00 96.00 87 LYS A CA 1
ATOM 693 C C . LYS A 1 87 ? 4.758 -10.287 -15.070 1.00 96.00 87 LYS A C 1
ATOM 695 O O . LYS A 1 87 ? 4.017 -11.210 -14.754 1.00 96.00 87 LYS A O 1
ATOM 700 N N . MET A 1 88 ? 5.920 -10.069 -14.454 1.00 94.50 88 MET A N 1
ATOM 701 C CA . MET A 1 88 ? 6.372 -10.906 -13.341 1.00 94.50 88 MET A CA 1
ATOM 702 C C . MET A 1 88 ? 5.376 -10.911 -12.177 1.00 94.50 88 MET A C 1
ATOM 704 O O . MET A 1 88 ? 5.179 -11.955 -11.569 1.00 94.50 88 MET A O 1
ATOM 708 N N . ALA A 1 89 ? 4.730 -9.785 -11.870 1.00 94.81 89 ALA A N 1
ATOM 709 C CA . ALA A 1 89 ? 3.732 -9.718 -10.803 1.00 94.81 89 ALA A CA 1
ATOM 710 C C . ALA A 1 89 ? 2.411 -10.435 -11.127 1.00 94.81 89 ALA A C 1
ATOM 712 O O . ALA A 1 89 ? 1.639 -10.741 -10.220 1.00 94.81 89 ALA A O 1
ATOM 713 N N . ASN A 1 90 ? 2.152 -10.733 -12.401 1.00 95.69 90 ASN A N 1
ATOM 714 C CA . ASN A 1 90 ? 1.087 -11.651 -12.789 1.00 95.69 90 ASN A CA 1
ATOM 715 C C . ASN A 1 90 ? 1.507 -13.123 -12.630 1.00 95.69 90 ASN A C 1
ATOM 717 O O . ASN A 1 90 ? 0.677 -13.963 -12.282 1.00 95.69 90 ASN A O 1
ATOM 721 N N . ASP A 1 91 ? 2.778 -13.441 -12.878 1.00 93.88 91 ASP A N 1
ATOM 722 C CA . ASP A 1 91 ? 3.270 -14.825 -12.929 1.00 93.88 91 ASP A CA 1
ATOM 723 C C . ASP A 1 91 ? 3.757 -15.347 -11.566 1.00 93.88 91 ASP A C 1
ATOM 725 O O . ASP A 1 91 ? 3.725 -16.551 -11.302 1.00 93.88 91 ASP A O 1
ATOM 729 N N . TYR A 1 92 ? 4.189 -14.449 -10.681 1.00 92.62 92 TYR A N 1
ATOM 730 C CA . TYR A 1 92 ? 4.802 -14.760 -9.392 1.00 92.62 92 TYR A CA 1
ATOM 731 C C . TYR A 1 92 ? 4.046 -14.108 -8.225 1.00 92.62 92 TYR A C 1
ATOM 733 O O . TYR A 1 92 ? 3.366 -13.101 -8.416 1.00 92.62 92 TYR A O 1
ATOM 741 N N . PRO A 1 93 ? 4.192 -14.639 -6.992 1.00 91.44 93 PRO A N 1
ATOM 742 C CA . PRO A 1 93 ? 3.587 -14.081 -5.779 1.00 91.44 93 PRO A CA 1
ATOM 743 C C . PRO A 1 93 ? 4.286 -12.779 -5.350 1.00 91.44 93 PRO A C 1
ATOM 745 O O . PRO A 1 93 ? 5.024 -12.744 -4.359 1.00 91.44 93 PRO A O 1
ATOM 748 N N . ILE A 1 94 ? 4.094 -11.724 -6.137 1.00 93.69 94 ILE A N 1
ATOM 749 C CA . ILE A 1 94 ? 4.645 -10.387 -5.932 1.00 93.69 94 ILE A CA 1
ATOM 750 C C . ILE A 1 94 ? 3.500 -9.414 -5.645 1.00 93.69 94 ILE A C 1
ATOM 752 O O . ILE A 1 94 ? 2.503 -9.376 -6.361 1.00 93.69 94 ILE A O 1
ATOM 756 N N . VAL A 1 95 ? 3.699 -8.576 -4.633 1.00 95.31 95 VAL A N 1
ATOM 757 C CA . VAL A 1 95 ? 2.947 -7.339 -4.426 1.00 95.31 95 VAL A CA 1
ATOM 758 C C . VAL A 1 95 ? 3.805 -6.202 -4.963 1.00 95.31 95 VAL A C 1
ATOM 760 O O . VAL A 1 95 ? 4.920 -5.981 -4.486 1.00 95.31 95 VAL A O 1
ATOM 763 N N . LEU A 1 96 ? 3.308 -5.481 -5.962 1.00 95.31 96 LEU A N 1
ATOM 764 C CA . LEU A 1 96 ? 3.962 -4.254 -6.402 1.00 95.31 96 LEU A CA 1
ATOM 765 C C . LEU A 1 96 ? 3.637 -3.146 -5.412 1.00 95.31 96 LEU A C 1
ATOM 767 O O . LEU A 1 96 ? 2.511 -3.057 -4.942 1.00 95.31 96 LEU A O 1
ATOM 771 N N . SER A 1 97 ? 4.602 -2.296 -5.100 1.00 93.31 97 SER A N 1
ATOM 772 C CA . SER A 1 97 ? 4.390 -1.111 -4.273 1.00 93.31 97 SER A CA 1
ATOM 773 C C . SER A 1 97 ? 4.904 0.122 -5.004 1.00 93.31 97 SER A C 1
ATOM 775 O O . SER A 1 97 ? 5.907 0.053 -5.712 1.00 93.31 97 SER A O 1
ATOM 777 N N . THR A 1 98 ? 4.211 1.245 -4.853 1.00 89.12 98 THR A N 1
ATOM 778 C CA . THR A 1 98 ? 4.609 2.542 -5.413 1.00 89.12 98 THR A CA 1
ATOM 779 C C . THR A 1 98 ? 4.321 3.645 -4.406 1.00 89.12 98 THR A C 1
ATOM 781 O O . THR A 1 98 ? 3.311 3.597 -3.711 1.00 89.12 98 THR A O 1
ATOM 784 N N . GLY A 1 99 ? 5.197 4.640 -4.311 1.00 83.94 99 GLY A N 1
ATOM 785 C CA . GLY A 1 99 ? 5.039 5.787 -3.415 1.00 83.94 99 GLY A CA 1
ATOM 786 C C . GLY A 1 99 ? 5.788 6.995 -3.959 1.00 83.94 99 GLY A C 1
ATOM 787 O O . GLY A 1 99 ? 6.790 6.826 -4.631 1.00 83.94 99 GLY A O 1
ATOM 788 N N . HIS A 1 100 ? 5.357 8.223 -3.681 1.00 78.69 100 HIS A N 1
ATOM 789 C CA . HIS A 1 100 ? 6.001 9.443 -4.214 1.00 78.69 100 HIS A CA 1
ATOM 790 C C . HIS A 1 100 ? 5.948 9.626 -5.755 1.00 78.69 100 HIS A C 1
ATOM 792 O O . HIS A 1 100 ? 6.548 10.566 -6.287 1.00 78.69 100 HIS A O 1
ATOM 798 N N . ALA A 1 101 ? 5.170 8.804 -6.467 1.00 80.56 101 ALA A N 1
ATOM 799 C CA . ALA A 1 101 ? 4.787 9.053 -7.858 1.00 80.56 101 ALA A CA 1
ATOM 800 C C . ALA A 1 101 ? 3.902 10.306 -7.969 1.00 80.56 101 ALA A C 1
ATOM 802 O O . ALA A 1 101 ? 3.244 10.693 -6.994 1.00 80.56 101 ALA A O 1
ATOM 803 N N . SER A 1 102 ? 3.846 10.933 -9.150 1.00 82.69 102 SER A N 1
ATOM 804 C CA . SER A 1 102 ? 2.807 11.941 -9.375 1.00 82.69 102 SER A CA 1
ATOM 805 C C . SER A 1 102 ? 1.429 11.287 -9.413 1.00 82.69 102 SER A C 1
ATOM 807 O O . SER A 1 102 ? 1.276 10.081 -9.640 1.00 82.69 102 SER A O 1
ATOM 809 N N . ARG A 1 103 ? 0.397 12.106 -9.230 1.00 87.50 103 ARG A N 1
ATOM 810 C CA . ARG A 1 103 ? -0.987 11.698 -9.449 1.00 87.50 103 ARG A CA 1
ATOM 811 C C . ARG A 1 103 ? -1.181 11.048 -10.826 1.00 87.50 103 ARG A C 1
ATOM 813 O O . ARG A 1 103 ? -1.732 9.957 -10.909 1.00 87.50 103 ARG A O 1
ATOM 820 N N . GLU A 1 104 ? -0.696 11.684 -11.890 1.00 85.56 104 GLU A N 1
ATOM 821 C CA . GLU A 1 104 ? -0.839 11.194 -13.268 1.00 85.56 104 GLU A CA 1
ATOM 822 C C . GLU A 1 104 ? -0.136 9.848 -13.466 1.00 85.56 104 GLU A C 1
ATOM 824 O O . GLU A 1 104 ? -0.728 8.910 -13.992 1.00 85.56 104 GLU A O 1
ATOM 829 N N . GLU A 1 105 ? 1.102 9.723 -12.986 1.00 86.94 105 GLU A N 1
ATOM 830 C CA . GLU A 1 105 ? 1.860 8.470 -13.040 1.00 86.94 105 GLU A CA 1
ATOM 831 C C . GLU A 1 105 ? 1.178 7.343 -12.259 1.00 86.94 105 GLU A C 1
ATOM 833 O O . GLU A 1 105 ? 1.224 6.188 -12.677 1.00 86.94 105 GLU A O 1
ATOM 838 N N . THR A 1 106 ? 0.524 7.673 -11.142 1.00 89.88 106 THR A N 1
ATOM 839 C CA . THR A 1 106 ? -0.210 6.702 -10.323 1.00 89.88 106 THR A CA 1
ATOM 840 C C . THR A 1 106 ? -1.384 6.113 -11.100 1.00 89.88 106 THR A C 1
ATOM 842 O O . THR A 1 106 ? -1.512 4.892 -11.166 1.00 89.88 106 THR A O 1
ATOM 845 N N . TYR A 1 107 ? -2.203 6.950 -11.745 1.00 92.19 107 TYR A N 1
ATOM 846 C CA . TYR A 1 107 ? -3.308 6.468 -12.583 1.00 92.19 107 TYR A CA 1
ATOM 847 C C . TYR A 1 107 ? -2.802 5.674 -13.796 1.00 92.19 107 TYR A C 1
ATOM 849 O O . TYR A 1 107 ? -3.294 4.579 -14.052 1.00 92.19 107 TYR A O 1
ATOM 857 N N . GLN A 1 108 ? -1.746 6.144 -14.468 1.00 91.44 108 GLN A N 1
ATOM 858 C CA . GLN A 1 108 ? -1.128 5.413 -15.583 1.00 91.44 108 GLN A CA 1
ATOM 859 C C . GLN A 1 108 ? -0.580 4.043 -15.154 1.00 91.44 108 GLN A C 1
ATOM 861 O O . GLN A 1 108 ? -0.635 3.073 -15.915 1.00 91.44 108 GLN A O 1
ATOM 866 N N . LEU A 1 109 ? -0.044 3.940 -13.936 1.00 93.19 109 LEU A N 1
ATOM 867 C CA . LEU A 1 109 ? 0.409 2.670 -13.382 1.00 93.19 109 LEU A CA 1
ATOM 868 C C . LEU A 1 109 ? -0.770 1.743 -13.063 1.00 93.19 109 LEU A C 1
ATOM 870 O O . LEU A 1 109 ? -0.673 0.553 -13.347 1.00 93.19 109 LEU A O 1
ATOM 874 N N . ILE A 1 110 ? -1.876 2.263 -12.522 1.00 95.19 110 ILE A N 1
ATOM 875 C CA . ILE A 1 110 ? -3.101 1.481 -12.289 1.00 95.19 110 ILE A CA 1
ATOM 876 C C . ILE A 1 110 ? -3.622 0.909 -13.614 1.00 95.19 110 ILE A C 1
ATOM 878 O O . ILE A 1 110 ? -3.848 -0.299 -13.701 1.00 95.19 110 ILE A O 1
ATOM 882 N N . ASP A 1 111 ? -3.711 1.723 -14.668 1.00 95.69 111 ASP A N 1
ATOM 883 C CA . ASP A 1 111 ? -4.134 1.277 -16.003 1.00 95.69 111 ASP A CA 1
ATOM 884 C C . ASP A 1 111 ? -3.208 0.194 -16.568 1.00 95.69 111 ASP A C 1
ATOM 886 O O . ASP A 1 111 ? -3.649 -0.797 -17.162 1.00 95.69 111 ASP A O 1
ATOM 890 N N . ALA A 1 112 ? -1.902 0.333 -16.347 1.00 95.69 112 ALA A N 1
ATOM 891 C CA . ALA A 1 112 ? -0.946 -0.687 -16.738 1.00 95.69 112 ALA A CA 1
ATOM 892 C C . ALA A 1 112 ? -1.095 -1.979 -15.921 1.00 95.69 112 ALA A C 1
ATOM 894 O O . ALA A 1 112 ? -1.011 -3.068 -16.490 1.00 95.69 112 ALA A O 1
ATOM 895 N N . CYS A 1 113 ? -1.345 -1.885 -14.616 1.00 96.75 113 CYS A N 1
ATOM 896 C CA . CYS A 1 113 ? -1.623 -3.038 -13.764 1.00 96.75 113 CYS A CA 1
ATOM 897 C C . CYS A 1 113 ? -2.855 -3.809 -14.253 1.00 96.75 113 CYS A C 1
ATOM 899 O O . CYS A 1 113 ? -2.797 -5.036 -14.326 1.00 96.75 113 CYS A O 1
ATOM 901 N N . ILE A 1 114 ? -3.912 -3.108 -14.680 1.00 97.12 114 ILE A N 1
ATOM 902 C CA . ILE A 1 114 ? -5.085 -3.717 -15.326 1.00 97.12 114 ILE A CA 1
ATOM 903 C C . ILE A 1 114 ? -4.661 -4.433 -16.611 1.00 97.12 114 ILE A C 1
ATOM 905 O O . ILE A 1 114 ? -4.925 -5.621 -16.779 1.00 97.12 114 ILE A O 1
ATOM 909 N N . LYS A 1 115 ? -3.947 -3.737 -17.504 1.00 97.44 115 LYS A N 1
ATOM 910 C CA . LYS A 1 115 ? -3.500 -4.281 -18.797 1.00 97.44 115 LYS A CA 1
ATOM 911 C C . LYS A 1 115 ? -2.656 -5.553 -18.664 1.00 97.44 115 LYS A C 1
ATOM 913 O O . LYS A 1 115 ? -2.724 -6.419 -19.534 1.00 97.44 115 LYS A O 1
ATOM 918 N N . TYR A 1 116 ? -1.833 -5.643 -17.623 1.00 96.94 116 TYR A N 1
ATOM 919 C CA . TYR A 1 116 ? -0.922 -6.767 -17.399 1.00 96.94 116 TYR A CA 1
ATOM 920 C C . TYR A 1 116 ? -1.402 -7.748 -16.320 1.00 96.94 116 TYR A C 1
ATOM 922 O O . TYR A 1 116 ? -0.639 -8.639 -15.961 1.00 96.94 116 TYR A O 1
ATOM 930 N N . ASN A 1 117 ? -2.651 -7.634 -15.852 1.00 96.94 117 ASN A N 1
ATOM 931 C CA . ASN A 1 117 ? -3.264 -8.520 -14.853 1.00 96.94 117 ASN A CA 1
ATOM 932 C C . ASN A 1 117 ? -2.460 -8.633 -13.544 1.00 96.94 117 ASN A C 1
ATOM 934 O O . ASN A 1 117 ? -2.299 -9.712 -12.973 1.00 96.94 117 ASN A O 1
ATOM 938 N N . VAL A 1 118 ? -1.935 -7.510 -13.054 1.00 96.38 118 VAL A N 1
ATOM 939 C CA . VAL A 1 118 ? -1.248 -7.466 -11.757 1.00 96.38 118 VAL A CA 1
ATOM 940 C C . VAL A 1 118 ? -2.231 -7.824 -10.643 1.00 96.38 118 VAL A C 1
ATOM 942 O O . VAL A 1 118 ? -3.325 -7.270 -10.562 1.00 96.38 118 VAL A O 1
ATOM 945 N N . ARG A 1 119 ? -1.822 -8.737 -9.755 1.00 95.56 119 ARG A N 1
ATOM 946 C CA . ARG A 1 119 ? -2.692 -9.284 -8.698 1.00 95.56 119 ARG A CA 1
ATOM 947 C C . ARG A 1 119 ? -2.741 -8.437 -7.431 1.00 95.56 119 ARG A C 1
ATOM 949 O O . ARG A 1 119 ? -3.723 -8.503 -6.699 1.00 95.56 119 ARG A O 1
ATOM 956 N N . ALA A 1 120 ? -1.689 -7.667 -7.162 1.00 96.75 120 ALA A N 1
ATOM 957 C CA . ALA A 1 120 ? -1.622 -6.791 -6.002 1.00 96.75 120 ALA A CA 1
ATOM 958 C C . ALA A 1 120 ? -0.734 -5.565 -6.271 1.00 96.75 120 ALA A C 1
ATOM 960 O O . ALA A 1 120 ? 0.442 -5.703 -6.618 1.00 96.75 120 ALA A O 1
ATOM 961 N N . LEU A 1 121 ? -1.302 -4.376 -6.073 1.00 96.69 121 LEU A N 1
ATOM 962 C CA . LEU A 1 121 ? -0.622 -3.084 -6.077 1.00 96.69 121 LEU A CA 1
ATOM 963 C C . LEU A 1 121 ? -0.901 -2.371 -4.751 1.00 96.69 121 LEU A C 1
ATOM 965 O O . LEU A 1 121 ? -2.048 -2.049 -4.461 1.00 96.69 121 LEU A O 1
ATOM 969 N N . LEU A 1 122 ? 0.138 -2.086 -3.978 1.00 96.62 122 LEU A N 1
ATOM 970 C CA . LEU A 1 122 ? 0.092 -1.260 -2.780 1.00 96.62 122 LEU A CA 1
ATOM 971 C C . LEU A 1 122 ? 0.462 0.188 -3.127 1.00 96.62 122 LEU A C 1
ATOM 973 O O . LEU A 1 122 ? 1.589 0.476 -3.537 1.00 96.62 122 LEU A O 1
ATOM 977 N N . LEU A 1 123 ? -0.484 1.104 -2.937 1.00 94.94 123 LEU A N 1
ATOM 978 C CA . LEU A 1 123 ? -0.235 2.541 -2.991 1.00 94.94 123 LEU A CA 1
ATOM 979 C C . LEU A 1 123 ? 0.295 3.007 -1.631 1.00 94.94 123 LEU A C 1
ATOM 981 O O . LEU A 1 123 ? -0.469 3.106 -0.671 1.00 94.94 123 LEU A O 1
ATOM 985 N N . ASN A 1 124 ? 1.595 3.290 -1.555 1.00 91.25 124 ASN A N 1
ATOM 986 C CA . ASN A 1 124 ? 2.249 3.804 -0.355 1.00 91.25 124 ASN A CA 1
ATOM 987 C C . ASN A 1 124 ? 2.014 5.309 -0.219 1.00 91.25 124 ASN A C 1
ATOM 989 O O . ASN A 1 124 ? 2.314 6.083 -1.128 1.00 91.25 124 ASN A O 1
ATOM 993 N N . GLN A 1 125 ? 1.558 5.732 0.957 1.00 87.38 125 GLN A N 1
ATOM 994 C CA . GLN A 1 125 ? 1.381 7.139 1.333 1.00 87.38 125 GLN A CA 1
ATOM 995 C C . GLN A 1 125 ? 0.637 8.006 0.287 1.00 87.38 125 GLN A C 1
ATOM 997 O O . GLN A 1 125 ? 1.115 9.084 -0.076 1.00 87.38 125 GLN A O 1
ATOM 1002 N N . PRO A 1 126 ? -0.548 7.610 -0.205 1.00 86.94 126 PRO A N 1
ATOM 1003 C CA . PRO A 1 126 ? -1.243 8.325 -1.275 1.00 86.94 126 PRO A CA 1
ATOM 1004 C C . PRO A 1 126 ? -1.728 9.729 -0.871 1.00 86.94 126 PRO A C 1
ATOM 1006 O O . PRO A 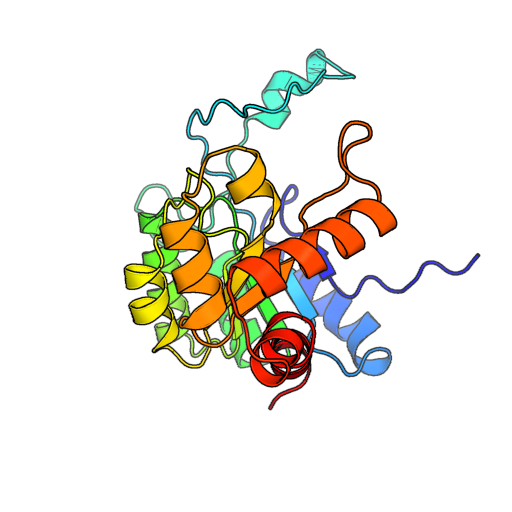1 126 ? -1.925 10.587 -1.730 1.00 86.94 126 PRO A O 1
ATOM 1009 N N . ALA A 1 127 ? -1.847 10.000 0.434 1.00 86.00 127 ALA A N 1
ATOM 1010 C CA . ALA A 1 127 ? -2.107 11.336 0.974 1.00 86.00 127 ALA A CA 1
ATOM 1011 C C . ALA A 1 127 ? -0.868 12.262 0.949 1.00 86.00 127 ALA A C 1
ATOM 1013 O O . ALA A 1 127 ? -0.978 13.452 1.257 1.00 86.00 127 ALA A O 1
ATOM 1014 N N . HIS A 1 128 ? 0.321 11.748 0.604 1.00 85.81 128 HIS A N 1
ATOM 1015 C CA . HIS A 1 128 ? 1.523 12.562 0.437 1.00 85.81 128 HIS A CA 1
ATOM 1016 C C . HIS A 1 128 ? 1.292 13.608 -0.671 1.00 85.81 128 HIS A C 1
ATOM 1018 O O . HIS A 1 128 ? 0.731 13.259 -1.711 1.00 85.81 128 HIS A O 1
ATOM 1024 N N . PRO A 1 129 ? 1.758 14.865 -0.529 1.00 82.06 129 PRO A N 1
ATOM 1025 C CA . PRO A 1 129 ? 1.438 15.946 -1.472 1.00 82.06 129 PRO A CA 1
ATOM 1026 C C . PRO A 1 129 ? 1.810 15.710 -2.943 1.00 82.06 129 PRO A C 1
ATOM 1028 O O . PRO A 1 129 ? 1.310 16.418 -3.810 1.00 82.06 129 PRO A O 1
ATOM 1031 N N . LEU A 1 130 ? 2.694 14.750 -3.228 1.00 80.25 130 LEU A N 1
ATOM 1032 C CA . LEU A 1 130 ? 3.044 14.359 -4.600 1.00 80.25 130 LEU A CA 1
ATOM 1033 C C . LEU A 1 130 ? 1.887 13.656 -5.329 1.00 80.25 130 LEU A C 1
ATOM 1035 O O . LEU A 1 130 ? 1.693 13.884 -6.522 1.00 80.25 130 LEU A O 1
ATOM 1039 N N . MET A 1 131 ? 1.112 12.846 -4.605 1.00 84.56 131 MET A N 1
ATOM 1040 C CA . MET A 1 131 ? -0.093 12.190 -5.119 1.00 84.56 131 MET A CA 1
ATOM 1041 C C . MET A 1 131 ? -1.347 12.996 -4.775 1.00 84.56 131 MET A C 1
ATOM 1043 O O . MET A 1 131 ? -2.197 13.229 -5.634 1.00 84.56 131 MET A O 1
ATOM 1047 N N . GLY A 1 132 ? -1.445 13.440 -3.519 1.00 88.00 132 GLY A N 1
ATOM 1048 C CA . GLY A 1 132 ? -2.529 14.280 -3.020 1.00 88.00 132 GLY A CA 1
ATOM 1049 C C . GLY A 1 132 ? -3.912 13.631 -3.090 1.00 88.00 132 GLY A C 1
ATOM 1050 O O . GLY A 1 132 ? -4.898 14.364 -3.120 1.00 88.00 132 GLY A O 1
ATOM 1051 N N . LEU A 1 133 ? -3.990 12.296 -3.137 1.00 92.44 133 LEU A N 1
ATOM 1052 C CA . LEU A 1 133 ? -5.252 11.569 -3.265 1.00 92.44 133 LEU A CA 1
ATOM 1053 C C . LEU A 1 133 ? -6.062 11.676 -1.969 1.00 92.44 133 LEU A C 1
ATOM 1055 O O . LEU A 1 133 ? -5.531 11.477 -0.874 1.00 92.44 133 LEU A O 1
ATOM 1059 N N . LYS A 1 134 ? -7.350 11.992 -2.111 1.00 95.19 134 LYS A N 1
ATOM 1060 C CA . LYS A 1 134 ? -8.319 12.106 -1.011 1.00 95.19 134 LYS A CA 1
ATOM 1061 C C . LYS A 1 134 ? -9.197 10.869 -0.881 1.00 95.19 134 LYS A C 1
ATOM 1063 O O . LYS A 1 134 ? -9.268 10.051 -1.798 1.00 95.19 134 LYS A O 1
ATOM 1068 N N . ALA A 1 135 ? -9.905 10.755 0.240 1.00 96.75 135 ALA A N 1
ATOM 1069 C CA . ALA A 1 135 ? -10.740 9.604 0.574 1.00 96.75 135 ALA A CA 1
ATOM 1070 C C . ALA A 1 135 ? -11.694 9.201 -0.559 1.00 96.75 135 ALA A C 1
ATOM 1072 O O . ALA A 1 135 ? -11.724 8.035 -0.944 1.00 96.75 135 ALA A O 1
ATOM 1073 N N . GLN A 1 136 ? -12.407 10.161 -1.157 1.00 95.94 136 GLN A N 1
ATOM 1074 C CA . GLN A 1 136 ? -13.333 9.888 -2.260 1.00 95.94 136 GLN A CA 1
ATOM 1075 C C . GLN A 1 136 ? -12.644 9.231 -3.463 1.00 95.94 136 GLN A C 1
ATOM 1077 O O . GLN A 1 136 ? -13.183 8.324 -4.085 1.00 95.94 136 GLN A O 1
ATOM 1082 N N . GLU A 1 137 ? -11.436 9.668 -3.787 1.00 96.31 137 GLU A N 1
ATOM 1083 C CA . GLU A 1 137 ? -10.673 9.144 -4.918 1.00 96.31 137 GLU A CA 1
ATOM 1084 C C . GLU A 1 137 ? -10.097 7.770 -4.609 1.00 96.31 137 GLU A C 1
ATOM 1086 O O . GLU A 1 137 ? -10.096 6.878 -5.451 1.00 96.31 137 GLU A O 1
ATOM 1091 N N . LEU A 1 138 ? -9.662 7.582 -3.365 1.00 97.00 138 LEU A N 1
ATOM 1092 C CA . LEU A 1 138 ? -9.227 6.295 -2.852 1.00 97.00 138 LEU A CA 1
ATOM 1093 C C . LEU A 1 138 ? -10.372 5.276 -2.863 1.00 97.00 138 LEU A C 1
ATOM 1095 O O . LEU A 1 138 ? -10.132 4.124 -3.207 1.00 97.00 138 LEU A O 1
ATOM 1099 N N . LYS A 1 139 ? -11.619 5.686 -2.582 1.00 97.25 139 LYS A N 1
ATOM 1100 C CA . LYS A 1 139 ? -12.811 4.830 -2.739 1.00 97.25 139 LYS A CA 1
ATOM 1101 C C . LYS A 1 139 ? -13.002 4.384 -4.189 1.00 97.25 139 LYS A C 1
ATOM 1103 O O . LYS A 1 139 ? -13.293 3.215 -4.424 1.00 97.25 139 LYS A O 1
ATOM 1108 N N . GLU A 1 140 ? -12.829 5.291 -5.151 1.00 96.56 140 GLU A N 1
ATOM 1109 C CA . GLU A 1 140 ? -12.921 4.972 -6.582 1.00 96.56 140 GLU A CA 1
ATOM 1110 C C . GLU A 1 140 ? -11.812 4.004 -7.013 1.00 96.56 140 GLU A C 1
ATOM 1112 O O . GLU A 1 140 ? -12.097 2.962 -7.599 1.00 96.56 140 GLU A O 1
ATOM 1117 N N . ILE A 1 141 ? -10.561 4.295 -6.647 1.00 95.88 141 ILE A N 1
ATOM 1118 C CA . ILE A 1 141 ? -9.400 3.446 -6.941 1.00 95.88 141 ILE A CA 1
ATOM 1119 C C . ILE A 1 141 ? -9.555 2.057 -6.305 1.00 95.88 141 ILE A C 1
ATOM 1121 O O . ILE A 1 141 ? -9.261 1.043 -6.938 1.00 95.88 141 ILE A O 1
ATOM 1125 N N . ALA A 1 142 ? -10.050 1.983 -5.068 1.00 95.69 142 ALA A N 1
ATOM 1126 C CA . ALA A 1 142 ? -10.178 0.728 -4.337 1.00 95.69 142 ALA A CA 1
ATOM 1127 C C . ALA A 1 142 ? -11.247 -0.221 -4.908 1.00 95.69 142 ALA A C 1
ATOM 1129 O O . ALA A 1 142 ? -11.265 -1.394 -4.520 1.00 95.69 142 ALA A O 1
ATOM 1130 N N . ARG A 1 143 ? -12.083 0.238 -5.858 1.00 95.44 143 ARG A N 1
ATOM 1131 C CA . ARG A 1 143 ? -12.966 -0.633 -6.659 1.00 95.44 143 ARG A CA 1
ATOM 1132 C C . ARG A 1 143 ? -12.190 -1.654 -7.485 1.00 95.44 143 ARG A C 1
ATOM 1134 O O . ARG A 1 143 ? -12.747 -2.677 -7.864 1.00 95.44 143 ARG A O 1
ATOM 1141 N N . HIS A 1 144 ? -10.916 -1.395 -7.766 1.00 96.81 144 HIS A N 1
ATOM 1142 C CA . HIS A 1 144 ? -10.027 -2.395 -8.331 1.00 96.81 144 HIS A CA 1
ATOM 1143 C C . HIS A 1 144 ? -9.578 -3.364 -7.238 1.00 96.81 144 HIS A C 1
ATOM 1145 O O . HIS A 1 144 ? -8.856 -2.977 -6.319 1.00 96.81 144 HIS A O 1
ATOM 1151 N N . ASP A 1 145 ? -9.969 -4.637 -7.341 1.00 95.06 145 ASP A N 1
ATOM 1152 C CA . ASP A 1 145 ? -9.714 -5.654 -6.310 1.00 95.06 145 ASP A CA 1
ATOM 1153 C C . ASP A 1 145 ? -8.230 -5.833 -5.967 1.00 95.06 145 ASP A C 1
ATOM 1155 O O . ASP A 1 145 ? -7.888 -6.024 -4.801 1.00 95.06 145 ASP A O 1
ATOM 1159 N N . PHE A 1 146 ? -7.347 -5.641 -6.946 1.00 96.12 146 PHE A N 1
ATOM 1160 C CA . PHE A 1 146 ? -5.900 -5.746 -6.771 1.00 96.12 146 PHE A CA 1
ATOM 1161 C C . PHE A 1 146 ? -5.255 -4.547 -6.054 1.00 96.12 146 PHE A C 1
ATOM 1163 O O . PHE A 1 146 ? -4.076 -4.625 -5.714 1.00 96.12 146 PHE A O 1
ATOM 1170 N N . VAL A 1 147 ? -5.964 -3.434 -5.830 1.00 97.31 147 VAL A N 1
ATOM 1171 C CA . VAL A 1 147 ? -5.374 -2.238 -5.206 1.00 97.31 147 VAL A CA 1
ATOM 1172 C C . VAL A 1 147 ? -5.536 -2.256 -3.686 1.00 97.31 147 VAL A C 1
ATOM 1174 O O . VAL A 1 147 ? -6.642 -2.403 -3.165 1.00 97.31 147 VAL A O 1
ATOM 1177 N N . TRP A 1 148 ? -4.418 -2.056 -2.996 1.00 97.88 148 TRP A N 1
ATOM 1178 C CA . TRP A 1 148 ? -4.282 -1.883 -1.554 1.00 97.88 148 TRP A CA 1
ATOM 1179 C C . TRP A 1 148 ? -3.776 -0.475 -1.266 1.00 97.88 148 TRP A C 1
ATOM 1181 O O . TRP A 1 148 ? -3.002 0.090 -2.041 1.00 97.88 148 TRP A O 1
ATOM 1191 N N . ILE A 1 149 ? -4.214 0.101 -0.153 1.00 97.56 149 ILE A N 1
ATOM 1192 C CA . ILE A 1 149 ? -3.958 1.505 0.168 1.00 97.56 149 ILE A CA 1
ATOM 1193 C C . ILE A 1 149 ? -3.259 1.575 1.513 1.00 97.56 149 ILE A C 1
ATOM 1195 O O . ILE A 1 149 ? -3.809 1.158 2.525 1.00 97.56 149 ILE A O 1
ATOM 1199 N N . GLU A 1 150 ? -2.058 2.131 1.552 1.00 96.50 150 GLU A N 1
ATOM 1200 C CA . GLU A 1 150 ? -1.445 2.498 2.818 1.00 96.50 150 GLU A CA 1
ATOM 1201 C C . GLU A 1 150 ? -2.040 3.825 3.310 1.00 96.50 150 GLU A C 1
ATOM 1203 O O . GLU A 1 150 ? -2.108 4.794 2.561 1.00 96.50 150 GLU A O 1
ATOM 1208 N N . GLN A 1 151 ? -2.424 3.911 4.580 1.00 95.62 151 GLN A N 1
ATOM 1209 C CA . GLN A 1 151 ? -2.706 5.181 5.247 1.00 95.62 151 GLN A CA 1
ATOM 1210 C C . GLN A 1 151 ? -1.687 5.376 6.364 1.00 95.62 151 GLN A C 1
ATOM 1212 O O . GLN A 1 151 ? -1.713 4.659 7.365 1.00 95.62 151 GLN A O 1
ATOM 1217 N N . THR A 1 152 ? -0.805 6.364 6.209 1.00 92.19 152 THR A N 1
ATOM 1218 C CA . THR A 1 152 ? 0.226 6.641 7.214 1.00 92.19 152 THR A CA 1
ATOM 1219 C C . THR A 1 152 ? -0.237 7.697 8.203 1.00 92.19 152 THR A C 1
ATOM 1221 O O . THR A 1 152 ? -0.958 8.636 7.859 1.00 92.19 152 THR A O 1
ATOM 1224 N N . LEU A 1 153 ? 0.185 7.562 9.457 1.00 91.56 153 LEU A N 1
ATOM 1225 C CA . LEU A 1 153 ? -0.049 8.590 10.464 1.00 91.56 153 LEU A CA 1
ATOM 1226 C C . LEU A 1 153 ? 0.782 9.853 10.182 1.00 91.56 153 LEU A C 1
ATOM 1228 O O . LEU A 1 153 ? 0.330 10.969 10.450 1.00 91.56 153 LEU A O 1
ATOM 1232 N N . LEU A 1 154 ? 1.992 9.702 9.632 1.00 89.31 154 LEU A N 1
ATOM 1233 C CA . LEU A 1 154 ? 2.902 10.822 9.408 1.00 89.31 154 LEU A CA 1
ATOM 1234 C C . LEU A 1 154 ? 2.304 11.913 8.502 1.00 89.31 154 LEU A C 1
ATOM 1236 O O . LEU A 1 154 ? 2.482 13.095 8.795 1.00 89.31 154 LEU A O 1
ATOM 1240 N N . THR A 1 155 ? 1.572 11.564 7.439 1.00 88.12 155 THR A N 1
ATOM 1241 C CA . THR A 1 155 ? 0.956 12.562 6.540 1.00 88.12 155 THR A CA 1
ATOM 1242 C C . THR A 1 155 ? -0.065 13.437 7.265 1.00 88.12 155 THR A C 1
ATOM 1244 O O . THR A 1 155 ? -0.129 14.644 7.013 1.00 88.12 155 THR A O 1
ATOM 1247 N N . TYR A 1 156 ? -0.813 12.861 8.206 1.00 90.69 156 TYR A N 1
ATOM 1248 C CA . TYR A 1 156 ? -1.718 13.603 9.079 1.00 90.69 156 TYR A CA 1
ATOM 1249 C C . TYR A 1 156 ? -0.952 14.489 10.070 1.00 90.69 156 TYR A C 1
ATOM 1251 O O . TYR A 1 156 ? -1.224 15.685 10.152 1.00 90.69 156 TYR A O 1
ATOM 1259 N N . LEU A 1 157 ? 0.062 13.952 10.760 1.00 88.44 157 LEU A N 1
ATOM 1260 C CA . LEU A 1 157 ? 0.860 14.716 11.733 1.00 88.44 157 LEU A CA 1
ATOM 1261 C C . LEU A 1 157 ? 1.608 15.898 11.103 1.00 88.44 157 LEU A C 1
ATOM 1263 O O . LEU A 1 157 ? 1.792 16.930 11.744 1.00 88.44 157 LEU A O 1
ATOM 1267 N N . LEU A 1 158 ? 2.026 15.764 9.845 1.00 87.38 158 LEU A N 1
ATOM 1268 C CA . LEU A 1 158 ? 2.650 16.845 9.088 1.00 87.38 158 LEU A CA 1
ATOM 1269 C C . LEU A 1 158 ? 1.639 17.861 8.543 1.00 87.38 158 LEU A C 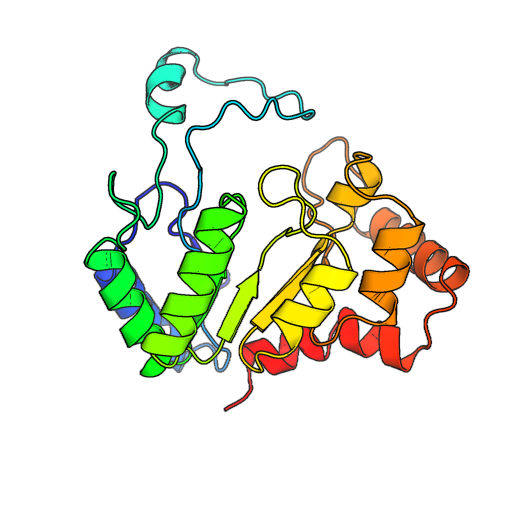1
ATOM 1271 O O . LEU A 1 158 ? 2.067 18.851 7.956 1.00 87.38 158 LEU A O 1
ATOM 1275 N N . GLY A 1 159 ? 0.330 17.649 8.709 1.00 88.06 159 GLY A N 1
ATOM 1276 C CA . GLY A 1 159 ? -0.724 18.544 8.227 1.00 88.06 159 GLY A CA 1
ATOM 1277 C C . GLY A 1 159 ? -0.930 18.500 6.711 1.00 88.06 159 GLY A C 1
ATOM 1278 O O . GLY A 1 159 ? -1.334 19.500 6.119 1.00 88.06 159 GLY A O 1
ATOM 1279 N N . HIS A 1 160 ? -0.599 17.382 6.058 1.00 88.19 160 HIS A N 1
ATOM 1280 C CA . HIS A 1 160 ? -0.897 17.157 4.636 1.00 88.19 160 HIS A CA 1
ATOM 1281 C C . HIS A 1 160 ? -2.309 16.594 4.415 1.00 88.19 160 HIS A C 1
ATOM 1283 O O . HIS A 1 160 ? -2.858 16.680 3.315 1.00 88.19 160 HIS A O 1
ATOM 1289 N N . GLN A 1 161 ? -2.916 16.067 5.476 1.00 92.88 161 GLN A N 1
ATOM 1290 C CA . GLN A 1 161 ? -4.247 15.481 5.482 1.00 92.88 161 GLN A CA 1
ATOM 1291 C C . GLN A 1 161 ? -5.085 16.110 6.595 1.00 92.88 161 GLN A C 1
ATOM 1293 O O . GLN A 1 161 ? -4.567 16.351 7.686 1.00 92.88 161 GLN A O 1
ATOM 1298 N N . SER A 1 162 ? -6.361 16.393 6.325 1.00 94.12 162 SER A N 1
ATOM 1299 C CA . SER A 1 162 ? -7.277 16.868 7.363 1.00 94.12 162 SER A CA 1
ATOM 1300 C C . SER A 1 162 ? -7.782 15.697 8.206 1.00 94.12 162 SER A C 1
ATOM 1302 O O . SER A 1 162 ? -7.680 14.536 7.801 1.00 94.12 162 SER A O 1
ATOM 1304 N N . LYS A 1 163 ? -8.336 15.993 9.386 1.00 94.31 163 LYS A N 1
ATOM 1305 C CA . LYS A 1 163 ? -8.911 14.953 10.246 1.00 94.31 163 LYS A CA 1
ATOM 1306 C C . LYS A 1 163 ? -10.132 14.314 9.586 1.00 94.31 163 LYS A C 1
ATOM 1308 O O . LYS A 1 163 ? -10.320 13.111 9.717 1.00 94.31 163 LYS A O 1
ATOM 1313 N N . GLU A 1 164 ? -10.926 15.091 8.859 1.00 95.94 164 GLU A N 1
ATOM 1314 C CA . GLU A 1 164 ? -12.121 14.630 8.145 1.00 95.94 164 GLU A CA 1
ATOM 1315 C C . GLU A 1 164 ? -11.744 13.616 7.063 1.00 95.94 164 GLU A C 1
ATOM 1317 O O . GLU A 1 164 ? -12.275 12.510 7.056 1.00 95.94 164 GLU A O 1
ATOM 1322 N N . ASP A 1 165 ? -10.760 13.950 6.223 1.00 96.69 165 ASP A N 1
ATOM 1323 C CA . ASP A 1 165 ? -10.270 13.052 5.172 1.00 96.69 165 ASP A CA 1
ATOM 1324 C C . ASP A 1 165 ? -9.648 11.780 5.767 1.00 96.69 165 ASP A C 1
ATOM 1326 O O . ASP A 1 165 ? -9.965 10.677 5.332 1.00 96.69 165 ASP A O 1
ATOM 1330 N N . LEU A 1 166 ? -8.838 11.905 6.827 1.00 96.56 166 LEU A N 1
ATOM 1331 C CA . LEU A 1 166 ? -8.294 10.746 7.542 1.00 96.56 166 LEU A CA 1
ATOM 1332 C C . LEU A 1 166 ? -9.405 9.849 8.109 1.00 96.56 166 LEU A C 1
ATOM 1334 O O . LEU A 1 166 ? -9.318 8.626 8.022 1.00 96.56 166 LEU A O 1
ATOM 1338 N N . THR A 1 167 ? -10.445 10.451 8.692 1.00 97.06 167 THR A N 1
ATOM 1339 C CA . THR A 1 167 ? -11.591 9.722 9.252 1.00 97.06 167 THR A CA 1
ATOM 1340 C C . THR A 1 167 ? -12.284 8.914 8.169 1.00 97.06 167 THR A C 1
ATOM 1342 O O . THR A 1 167 ? -12.558 7.732 8.371 1.00 97.06 167 THR A O 1
ATOM 1345 N N . GLU A 1 168 ? -12.530 9.529 7.015 1.00 97.81 168 GLU A N 1
ATOM 1346 C CA . GLU A 1 168 ? -13.187 8.881 5.887 1.00 97.81 168 GLU A CA 1
ATOM 1347 C C . GLU A 1 168 ? -12.330 7.747 5.303 1.00 97.81 168 GLU A C 1
ATOM 1349 O O . GLU A 1 168 ? -12.850 6.661 5.043 1.00 97.81 168 GLU A O 1
ATOM 1354 N N . VAL A 1 169 ? -11.008 7.934 5.180 1.00 97.75 169 VAL A N 1
ATOM 1355 C CA . VAL A 1 169 ? -10.101 6.857 4.746 1.00 97.75 169 VAL A CA 1
ATOM 1356 C C . VAL A 1 169 ? -10.150 5.676 5.712 1.00 97.75 169 VAL A C 1
ATOM 1358 O O . VAL A 1 169 ? -10.374 4.536 5.300 1.00 97.75 169 VAL A O 1
ATOM 1361 N N . LEU A 1 170 ? -9.962 5.930 7.007 1.00 97.81 170 LEU A N 1
ATOM 1362 C CA . LEU A 1 170 ? -9.883 4.861 7.999 1.00 97.81 170 LEU A CA 1
ATOM 1363 C C . LEU A 1 170 ? -11.226 4.160 8.217 1.00 97.81 170 LEU A C 1
ATOM 1365 O O . LEU A 1 170 ? -11.232 2.962 8.493 1.00 97.81 170 LEU A O 1
ATOM 1369 N N . SER A 1 171 ? -12.347 4.858 8.053 1.00 97.38 171 SER A N 1
ATOM 1370 C CA . SER A 1 171 ? -13.680 4.287 8.279 1.00 97.38 171 SER A CA 1
ATOM 1371 C C . SER A 1 171 ? -14.212 3.542 7.057 1.00 97.38 171 SER A C 1
ATOM 1373 O O . SER A 1 171 ? -14.705 2.426 7.205 1.00 97.38 171 SER A O 1
ATOM 1375 N N . ASP A 1 172 ? -14.059 4.116 5.859 1.00 96.75 172 ASP A N 1
ATOM 1376 C CA . ASP A 1 172 ? -14.885 3.724 4.711 1.00 96.75 172 ASP A CA 1
ATOM 1377 C C . ASP A 1 172 ? -14.101 3.161 3.520 1.00 96.75 172 ASP A C 1
ATOM 1379 O O . ASP A 1 172 ? -14.675 2.447 2.697 1.00 96.75 172 ASP A O 1
ATOM 1383 N N . VAL A 1 173 ? -12.815 3.494 3.364 1.00 97.88 173 VAL A N 1
ATOM 1384 C CA . VAL A 1 173 ? -12.036 3.025 2.205 1.00 97.88 173 VAL A CA 1
ATOM 1385 C C . VAL A 1 173 ? -11.662 1.548 2.411 1.00 97.88 173 VAL A C 1
ATOM 1387 O O . VAL A 1 173 ? -11.037 1.207 3.417 1.00 97.88 173 VAL A O 1
ATOM 1390 N N . PRO A 1 174 ? -12.009 0.625 1.498 1.00 96.94 174 PRO A N 1
ATOM 1391 C CA . PRO A 1 174 ? -11.666 -0.785 1.665 1.00 96.94 174 PRO A CA 1
ATOM 1392 C C . PRO A 1 174 ? -10.162 -1.029 1.448 1.00 96.94 174 PRO A C 1
ATOM 1394 O O . PRO A 1 174 ? -9.482 -0.229 0.812 1.00 96.94 174 PRO A O 1
ATOM 1397 N N . LYS A 1 175 ? -9.639 -2.157 1.958 1.00 96.81 175 LYS A N 1
ATOM 1398 C CA . LYS A 1 175 ? -8.234 -2.593 1.768 1.00 96.81 175 LYS A CA 1
ATOM 1399 C C . LYS A 1 175 ? -7.183 -1.557 2.198 1.00 96.81 175 LYS A C 1
ATOM 1401 O O . LYS A 1 175 ? -6.100 -1.466 1.616 1.00 96.81 175 LYS A O 1
ATOM 1406 N N . VAL A 1 176 ? -7.509 -0.788 3.237 1.00 98.06 176 VAL A N 1
ATOM 1407 C CA . VAL A 1 176 ? -6.582 0.147 3.880 1.00 98.06 176 VAL A CA 1
ATOM 1408 C C . VAL A 1 176 ? -5.678 -0.601 4.852 1.00 98.06 176 VAL A C 1
ATOM 1410 O O . VAL A 1 176 ? -6.157 -1.396 5.657 1.00 98.06 176 VAL A O 1
ATOM 1413 N N . ILE A 1 177 ? -4.384 -0.317 4.799 1.00 98.00 177 ILE A N 1
ATOM 1414 C CA . ILE A 1 177 ? -3.369 -0.772 5.745 1.00 98.00 177 ILE A CA 1
ATOM 1415 C C . ILE A 1 177 ? -2.867 0.463 6.487 1.00 98.00 177 ILE A C 1
ATOM 1417 O O . ILE A 1 177 ? -2.319 1.383 5.880 1.00 98.00 177 ILE A O 1
ATOM 1421 N N . TYR A 1 178 ? -3.075 0.503 7.798 1.00 96.62 178 TYR A N 1
ATOM 1422 C CA . TYR A 1 178 ? -2.636 1.616 8.629 1.00 96.62 178 TYR A CA 1
ATOM 1423 C C . TYR A 1 178 ? -1.182 1.423 9.062 1.00 96.62 178 TYR A C 1
ATOM 1425 O O . TYR A 1 178 ? -0.824 0.393 9.636 1.00 96.62 178 TYR A O 1
ATOM 1433 N N . SER A 1 179 ? -0.345 2.428 8.819 1.00 93.62 179 SER A N 1
ATOM 1434 C CA . SER A 1 179 ? 1.063 2.421 9.211 1.00 93.62 179 SER A CA 1
ATOM 1435 C C . SER A 1 179 ? 1.456 3.740 9.879 1.00 93.62 179 SER A C 1
ATOM 1437 O O . SER A 1 179 ? 0.726 4.733 9.859 1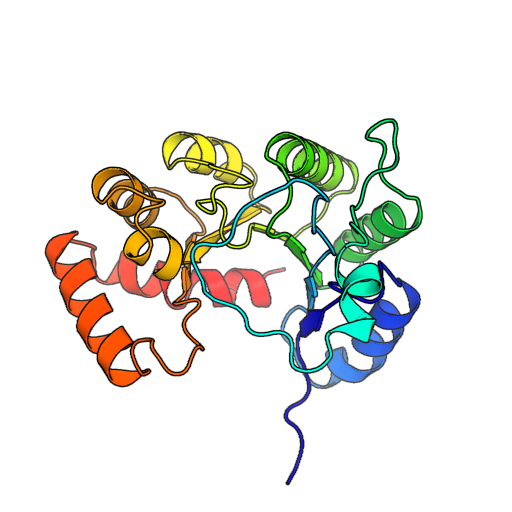.00 93.62 179 SER A O 1
ATOM 1439 N N . SER A 1 180 ? 2.615 3.760 10.532 1.00 89.81 180 SER A N 1
ATOM 1440 C CA . SER A 1 180 ? 3.098 4.969 11.199 1.00 89.81 180 SER A CA 1
ATOM 1441 C C . SER A 1 180 ? 3.887 5.878 10.251 1.00 89.81 180 SER A C 1
ATOM 1443 O O . SER A 1 180 ? 3.740 7.099 10.313 1.00 89.81 180 SER A O 1
ATOM 1445 N N . ASP A 1 181 ? 4.718 5.278 9.392 1.00 84.94 181 ASP A N 1
ATOM 1446 C CA . ASP A 1 181 ? 5.881 5.905 8.746 1.00 84.94 181 ASP A CA 1
ATOM 1447 C C . ASP A 1 181 ? 6.738 6.743 9.719 1.00 84.94 181 ASP A C 1
ATOM 1449 O O . ASP A 1 181 ? 7.272 7.805 9.402 1.00 84.94 181 ASP A O 1
ATOM 1453 N N . LEU A 1 182 ? 6.839 6.278 10.968 1.00 78.94 182 LEU A N 1
ATOM 1454 C CA . LEU A 1 182 ? 7.657 6.904 12.000 1.00 78.94 182 LEU A CA 1
ATOM 1455 C C . LEU A 1 182 ? 8.989 6.162 12.117 1.00 78.94 182 LEU A C 1
ATOM 1457 O O . LEU A 1 182 ? 9.033 4.939 12.234 1.00 78.94 182 LEU A O 1
ATOM 1461 N N . GLY A 1 183 ? 10.088 6.908 12.106 1.00 67.62 183 GLY A N 1
ATOM 1462 C CA . GLY A 1 183 ? 11.438 6.335 12.135 1.00 67.62 183 GLY A CA 1
ATOM 1463 C C . GLY A 1 183 ? 12.565 7.348 12.322 1.00 67.62 183 GLY A C 1
ATOM 1464 O O . GLY A 1 183 ? 13.736 6.974 12.315 1.00 67.62 183 GLY A O 1
ATOM 1465 N N . GLN A 1 184 ? 12.240 8.631 12.493 1.00 65.44 184 GLN A N 1
ATOM 1466 C CA . GLN A 1 184 ? 13.223 9.677 12.763 1.00 65.44 184 GLN A CA 1
ATOM 1467 C C . GLN A 1 184 ? 13.372 9.896 14.268 1.00 65.44 184 GLN A C 1
ATOM 1469 O O . GLN A 1 184 ? 12.410 9.776 15.021 1.00 65.44 184 GLN A O 1
ATOM 1474 N N . THR A 1 185 ? 14.570 10.279 14.715 1.00 53.62 185 THR A N 1
ATOM 1475 C CA . THR A 1 185 ? 14.900 10.443 16.146 1.00 53.62 185 THR A CA 1
ATOM 1476 C C . THR A 1 185 ? 14.024 11.460 16.879 1.00 53.62 185 THR A C 1
ATOM 1478 O O . THR A 1 185 ? 13.912 11.395 18.098 1.00 53.62 185 THR A O 1
ATOM 1481 N N . ASN A 1 186 ? 13.392 12.380 16.147 1.00 62.84 186 ASN A N 1
ATOM 1482 C CA . ASN A 1 186 ? 12.538 13.436 16.697 1.00 62.84 186 ASN A CA 1
ATOM 1483 C C . ASN A 1 186 ? 11.038 13.086 16.639 1.00 62.84 186 ASN A C 1
ATOM 1485 O O . ASN A 1 186 ? 10.196 13.953 16.864 1.00 62.84 186 ASN A O 1
ATOM 1489 N N . GLN A 1 187 ? 10.692 11.846 16.286 1.00 72.12 187 GLN A N 1
ATOM 1490 C CA . GLN A 1 187 ? 9.313 11.369 16.177 1.00 72.12 187 GLN A CA 1
ATOM 1491 C C . GLN A 1 187 ? 8.921 10.489 17.370 1.00 72.12 187 GLN A C 1
ATOM 1493 O O . GLN A 1 187 ? 9.747 10.121 18.206 1.00 72.12 187 GLN A O 1
ATOM 1498 N N . MET A 1 188 ? 7.627 10.168 17.463 1.00 82.38 188 MET A N 1
ATOM 1499 C CA . MET A 1 188 ? 7.107 9.292 18.511 1.00 82.38 188 MET A CA 1
ATOM 1500 C C . MET A 1 188 ? 7.816 7.934 18.475 1.00 82.38 188 MET A C 1
ATOM 1502 O O . MET A 1 188 ? 7.995 7.339 17.413 1.00 82.38 188 MET A O 1
ATOM 1506 N N . ASN A 1 189 ? 8.178 7.422 19.651 1.00 86.50 189 ASN A N 1
ATOM 1507 C CA . ASN A 1 189 ? 8.600 6.031 19.775 1.00 86.50 189 ASN A CA 1
ATOM 1508 C C . ASN A 1 189 ? 7.402 5.078 19.587 1.00 86.50 189 ASN A C 1
ATOM 1510 O O . ASN A 1 189 ? 6.245 5.503 19.587 1.00 86.50 189 ASN A O 1
ATOM 1514 N N . VAL A 1 190 ? 7.677 3.776 19.479 1.00 86.88 190 VAL A N 1
ATOM 1515 C CA . VAL A 1 190 ? 6.651 2.745 19.232 1.00 86.88 190 VAL A CA 1
ATOM 1516 C C . VAL A 1 190 ? 5.518 2.785 20.265 1.00 86.88 190 VAL A C 1
ATOM 1518 O O . VAL A 1 190 ? 4.352 2.711 19.890 1.00 86.88 190 VAL A O 1
ATOM 1521 N N . LYS A 1 191 ? 5.835 2.955 21.558 1.00 89.38 191 LYS A N 1
ATOM 1522 C CA . LYS A 1 191 ? 4.815 3.022 22.616 1.00 89.38 191 LYS A CA 1
ATOM 1523 C C . LYS A 1 191 ? 3.923 4.254 22.455 1.00 89.38 191 LYS A C 1
ATOM 1525 O O . LYS A 1 191 ? 2.706 4.143 22.527 1.00 89.38 191 LYS A O 1
ATOM 1530 N N . ALA A 1 192 ? 4.526 5.416 22.227 1.00 89.69 192 ALA A N 1
ATOM 1531 C CA . ALA A 1 192 ? 3.794 6.660 22.032 1.00 89.69 192 ALA A CA 1
ATOM 1532 C C . ALA A 1 192 ? 2.911 6.611 20.775 1.00 89.69 192 ALA A C 1
ATOM 1534 O O . ALA A 1 192 ? 1.791 7.110 20.810 1.00 89.69 192 ALA A O 1
ATOM 1535 N N . TRP A 1 193 ? 3.373 5.966 19.698 1.00 89.94 193 TRP A N 1
ATOM 1536 C CA . TRP A 1 193 ? 2.559 5.717 18.507 1.00 89.94 193 TRP A CA 1
ATOM 1537 C C . TRP A 1 193 ? 1.347 4.827 18.807 1.00 89.94 193 TRP A C 1
ATOM 1539 O O . TRP A 1 193 ? 0.241 5.148 18.369 1.00 89.94 193 TRP A O 1
ATOM 1549 N N . PHE A 1 194 ? 1.532 3.750 19.572 1.00 91.06 194 PHE A N 1
ATOM 1550 C CA . PHE A 1 194 ? 0.434 2.876 19.985 1.00 91.06 194 PHE A CA 1
ATOM 1551 C C . PHE A 1 194 ? -0.598 3.640 20.827 1.00 91.06 194 PHE A C 1
ATOM 1553 O O . PHE A 1 194 ? -1.773 3.687 20.471 1.00 91.06 194 PHE A O 1
ATOM 1560 N N . ASP A 1 195 ? -0.146 4.339 21.875 1.00 93.38 195 ASP A N 1
ATOM 1561 C CA . ASP A 1 195 ? -1.012 5.136 22.755 1.00 93.38 195 ASP A CA 1
ATOM 1562 C C . ASP A 1 195 ? -1.762 6.240 21.980 1.00 93.38 195 ASP A C 1
ATOM 1564 O O . ASP A 1 195 ? -2.914 6.556 22.285 1.00 93.38 195 ASP A O 1
ATOM 1568 N N . PHE A 1 196 ? -1.113 6.852 20.984 1.00 93.31 196 PHE A N 1
ATOM 1569 C CA . PHE A 1 196 ? -1.731 7.850 20.112 1.00 93.31 196 PHE A CA 1
ATOM 1570 C C . PHE A 1 196 ? -2.782 7.224 19.193 1.00 93.31 196 PHE A C 1
ATOM 1572 O O . PHE A 1 196 ? -3.877 7.766 19.062 1.00 93.31 196 PHE A O 1
ATOM 1579 N N . THR A 1 197 ? -2.460 6.090 18.571 1.00 93.94 197 THR A N 1
ATOM 1580 C CA . THR A 1 197 ? -3.353 5.390 17.638 1.00 93.94 197 THR A CA 1
ATOM 1581 C C . THR A 1 197 ? -4.622 4.921 18.341 1.00 93.94 197 THR A C 1
ATOM 1583 O O . THR A 1 197 ? -5.709 5.151 17.823 1.00 93.94 197 THR A O 1
ATOM 1586 N N . GLU A 1 198 ? -4.515 4.370 19.551 1.00 94.94 198 GLU A N 1
ATOM 1587 C CA . GLU A 1 198 ? -5.682 3.951 20.339 1.00 94.94 198 GLU A CA 1
ATOM 1588 C C . GLU A 1 198 ? -6.622 5.122 20.657 1.00 94.94 198 GLU A C 1
ATOM 1590 O O . GLU A 1 198 ? -7.845 5.024 20.500 1.00 94.94 198 GLU A O 1
ATOM 1595 N N . LYS A 1 199 ? -6.057 6.272 21.048 1.00 96.12 199 LYS A N 1
ATOM 1596 C CA . LYS A 1 199 ? -6.832 7.501 21.276 1.00 96.12 199 LYS A CA 1
ATOM 1597 C C . LYS A 1 199 ? -7.487 7.985 19.991 1.00 96.12 199 LYS A C 1
ATOM 1599 O O . LYS A 1 199 ? -8.688 8.242 19.991 1.00 96.12 199 LYS A O 1
ATOM 1604 N N . LEU A 1 200 ? -6.724 8.055 18.900 1.00 95.88 200 LEU A N 1
ATOM 1605 C CA . LEU A 1 200 ? -7.230 8.463 17.595 1.00 95.88 200 LEU A CA 1
ATOM 1606 C C . LEU A 1 200 ? -8.393 7.563 17.166 1.00 95.88 200 LEU A C 1
ATOM 1608 O O . LEU A 1 200 ? -9.469 8.066 16.878 1.00 95.88 200 LEU A O 1
ATOM 1612 N N . PHE A 1 201 ? -8.231 6.241 17.180 1.00 97.50 201 PHE A N 1
ATOM 1613 C CA . PHE A 1 201 ? -9.289 5.315 16.768 1.00 97.50 201 PHE A CA 1
ATOM 1614 C C . PHE A 1 201 ? -10.543 5.424 17.637 1.00 97.50 201 PHE A C 1
ATOM 1616 O O . PHE A 1 201 ? -11.656 5.301 17.122 1.00 97.50 201 PHE A O 1
ATOM 1623 N N . THR A 1 202 ? -10.375 5.700 18.933 1.00 96.94 202 THR A N 1
ATOM 1624 C CA . THR A 1 202 ? -11.489 5.979 19.848 1.00 96.94 202 THR A CA 1
ATOM 1625 C C . THR A 1 202 ? -12.210 7.274 19.473 1.00 96.94 202 THR A C 1
ATOM 1627 O O . THR A 1 202 ? -13.437 7.289 19.384 1.00 96.94 202 THR A O 1
ATOM 1630 N N . GLU A 1 203 ? -11.475 8.353 19.195 1.00 96.62 203 GLU A N 1
ATOM 1631 C CA . GLU A 1 203 ? -12.045 9.628 18.737 1.00 96.62 203 GLU A CA 1
ATOM 1632 C C . GLU A 1 203 ? -12.787 9.489 17.403 1.00 96.62 203 GLU A C 1
ATOM 1634 O O . GLU A 1 203 ? -13.854 10.076 17.225 1.00 96.62 203 GLU A O 1
ATOM 1639 N N . LEU A 1 204 ? -12.232 8.696 16.484 1.00 95.62 204 LEU A N 1
ATOM 1640 C CA . LEU A 1 204 ? -12.818 8.397 15.177 1.00 95.62 204 LEU A CA 1
ATOM 1641 C C . LEU A 1 204 ? -13.981 7.397 15.254 1.00 95.62 204 LEU A C 1
ATOM 1643 O O . LEU A 1 204 ? -14.653 7.172 14.253 1.00 95.62 204 LEU A O 1
ATOM 1647 N N . LYS A 1 205 ? -14.241 6.816 16.434 1.00 96.81 205 LYS A N 1
ATOM 1648 C CA . LYS A 1 205 ? -15.307 5.831 16.680 1.00 96.81 205 LYS A CA 1
ATOM 1649 C C . LYS A 1 205 ? -15.219 4.604 15.763 1.00 96.81 205 LYS A C 1
ATOM 1651 O O . LYS A 1 205 ? -16.243 4.056 15.355 1.00 96.81 205 LYS A O 1
ATOM 1656 N N . LEU A 1 206 ? -14.001 4.157 15.453 1.00 97.56 206 LEU A N 1
ATOM 1657 C CA . LEU A 1 206 ? -13.800 2.940 14.668 1.00 97.56 206 LEU A CA 1
ATOM 1658 C C . LEU A 1 206 ? -14.259 1.713 15.464 1.00 97.56 206 LEU A C 1
ATOM 1660 O O . LEU A 1 206 ? -13.948 1.577 16.648 1.00 97.56 206 LEU A O 1
ATOM 1664 N N . SER A 1 207 ? -14.976 0.803 14.803 1.00 97.56 207 SER A N 1
ATOM 1665 C CA . SER A 1 207 ? -15.340 -0.484 15.405 1.00 97.56 207 SER A CA 1
ATOM 1666 C C . SER A 1 207 ? -14.104 -1.363 15.618 1.00 97.56 207 SER A C 1
ATOM 1668 O O . SER A 1 207 ? -13.154 -1.283 14.843 1.00 97.56 207 SER A O 1
ATOM 1670 N N . GLU A 1 208 ? -14.130 -2.255 16.614 1.00 97.06 208 GLU A N 1
ATOM 1671 C CA . GLU A 1 208 ? -13.032 -3.211 16.850 1.00 97.06 208 GLU A CA 1
ATOM 1672 C C . GLU A 1 208 ? -12.717 -4.057 15.613 1.00 97.06 208 GLU A C 1
ATOM 1674 O O . GLU A 1 208 ? -11.553 -4.259 15.278 1.00 97.06 208 GLU A O 1
ATOM 1679 N N . LYS A 1 209 ? -13.756 -4.462 14.870 1.00 97.81 209 LYS A N 1
ATOM 1680 C CA . LYS A 1 209 ? -13.591 -5.154 13.590 1.00 97.81 209 LYS A CA 1
ATOM 1681 C C . LYS A 1 209 ? -12.780 -4.307 12.610 1.00 97.81 209 LYS A C 1
ATOM 1683 O O . LYS A 1 209 ? -11.813 -4.786 12.033 1.00 97.81 209 LYS A O 1
ATOM 1688 N N . ARG A 1 210 ? -13.147 -3.034 12.449 1.00 98.00 210 ARG A N 1
ATOM 1689 C CA . ARG A 1 210 ? -12.464 -2.140 11.515 1.00 98.00 210 ARG A CA 1
ATOM 1690 C C . ARG A 1 210 ? -11.013 -1.878 11.918 1.00 98.00 210 ARG A C 1
ATOM 1692 O O . ARG A 1 210 ? -10.159 -1.803 11.042 1.00 98.00 210 ARG A O 1
ATOM 1699 N N . LYS A 1 211 ? -10.731 -1.761 13.220 1.00 97.88 211 LYS A N 1
ATOM 1700 C CA . LYS A 1 211 ? -9.362 -1.631 13.742 1.00 97.88 211 LYS A CA 1
ATOM 1701 C C . LYS A 1 211 ? -8.514 -2.851 13.369 1.00 97.88 211 LYS A C 1
ATOM 1703 O O . LYS A 1 211 ? -7.416 -2.682 12.847 1.00 97.88 211 LYS A O 1
ATOM 1708 N N . ASP A 1 212 ? -9.030 -4.062 13.579 1.00 97.75 212 ASP A N 1
ATOM 1709 C CA . ASP A 1 212 ? -8.312 -5.294 13.226 1.00 97.75 212 ASP A CA 1
ATOM 1710 C C . ASP A 1 212 ? -8.110 -5.430 11.706 1.00 97.75 212 ASP A C 1
ATOM 1712 O O . ASP A 1 212 ? -7.010 -5.760 11.253 1.00 97.75 212 ASP A O 1
ATOM 1716 N N . GLU A 1 213 ? -9.122 -5.067 10.907 1.00 97.94 213 GLU A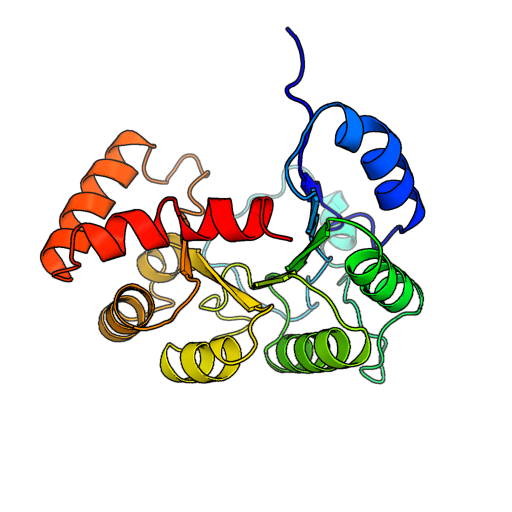 N 1
ATOM 1717 C CA . GLU A 1 213 ? -9.030 -5.035 9.442 1.00 97.94 213 GLU A CA 1
ATOM 1718 C C . GLU A 1 213 ? -7.839 -4.185 8.969 1.00 97.94 213 GLU A C 1
ATOM 1720 O O . GLU A 1 213 ? -6.977 -4.672 8.232 1.00 97.94 213 GLU A O 1
ATOM 1725 N N . ILE A 1 214 ? -7.766 -2.920 9.404 1.00 97.81 214 ILE A N 1
ATOM 1726 C CA . ILE A 1 214 ? -6.752 -1.970 8.919 1.00 97.81 214 ILE A CA 1
ATOM 1727 C C . ILE A 1 214 ? -5.368 -2.181 9.537 1.00 97.81 214 ILE A C 1
ATOM 1729 O O . ILE A 1 214 ? -4.369 -1.818 8.916 1.00 97.81 214 ILE A O 1
ATOM 1733 N N . CYS A 1 215 ? -5.282 -2.749 10.742 1.00 96.50 215 CYS A N 1
ATOM 1734 C CA . CYS A 1 215 ? -4.006 -2.970 11.425 1.00 96.50 215 CYS A CA 1
ATOM 1735 C C . CYS A 1 215 ? -3.386 -4.339 11.135 1.00 96.50 215 CYS A C 1
ATOM 1737 O O . CYS A 1 215 ? -2.179 -4.501 11.323 1.00 96.50 215 CYS A O 1
ATOM 1739 N N . ARG A 1 216 ? -4.177 -5.331 10.706 1.00 95.88 216 ARG A N 1
ATOM 1740 C CA . ARG A 1 216 ? -3.700 -6.712 10.583 1.00 95.88 216 ARG A CA 1
ATOM 1741 C C . ARG A 1 216 ? -4.278 -7.451 9.386 1.00 95.88 216 ARG A C 1
ATOM 1743 O O 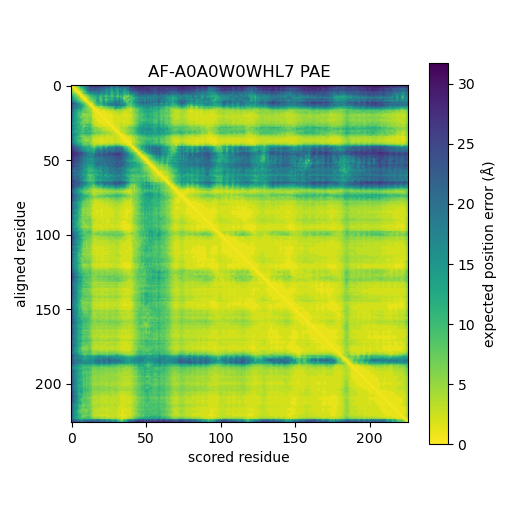. ARG A 1 216 ? -3.502 -7.943 8.567 1.00 95.88 216 ARG A O 1
ATOM 1750 N N . GLU A 1 217 ? -5.599 -7.577 9.285 1.00 97.56 217 GLU A N 1
ATOM 1751 C CA . GLU A 1 217 ? -6.203 -8.521 8.332 1.00 97.56 217 GLU A CA 1
ATOM 1752 C C . GLU A 1 217 ? -5.919 -8.138 6.878 1.00 97.56 217 GLU A C 1
ATOM 1754 O O . GLU A 1 217 ? -5.550 -9.005 6.089 1.00 97.56 217 GLU A O 1
ATOM 1759 N N . ASN A 1 218 ? -5.992 -6.849 6.535 1.00 97.44 218 ASN A N 1
ATOM 1760 C CA . ASN A 1 218 ? -5.712 -6.378 5.177 1.00 97.44 218 ASN A CA 1
ATOM 1761 C C . ASN A 1 218 ? -4.253 -6.630 4.773 1.00 97.44 218 ASN A C 1
ATOM 1763 O O . ASN A 1 218 ? -3.987 -7.110 3.673 1.00 97.44 218 ASN A O 1
ATOM 1767 N N . ALA A 1 219 ? -3.302 -6.370 5.675 1.00 95.38 219 ALA A N 1
ATOM 1768 C CA . ALA A 1 219 ? -1.890 -6.630 5.410 1.00 95.38 219 ALA A CA 1
ATOM 1769 C C . ALA A 1 219 ? -1.615 -8.130 5.225 1.00 95.38 219 ALA A C 1
ATOM 1771 O O . ALA A 1 219 ? -0.879 -8.516 4.317 1.00 95.38 219 ALA A O 1
ATOM 1772 N N . LEU A 1 220 ? -2.237 -8.984 6.045 1.00 95.12 220 LEU A N 1
ATOM 1773 C CA . LEU A 1 220 ? -2.141 -10.435 5.889 1.00 95.12 220 LEU A CA 1
ATOM 1774 C C . LEU A 1 220 ? -2.736 -10.884 4.554 1.00 95.12 220 LEU A C 1
ATOM 1776 O O . LEU A 1 220 ? -2.045 -11.546 3.788 1.00 95.12 220 LEU A O 1
ATOM 1780 N N . ALA A 1 221 ? -3.963 -10.466 4.242 1.00 95.81 221 ALA A N 1
ATOM 1781 C CA . ALA A 1 221 ? -4.647 -10.805 3.000 1.00 95.81 221 ALA A CA 1
ATOM 1782 C C . ALA A 1 221 ? -3.819 -10.426 1.761 1.00 95.81 221 ALA A C 1
ATOM 1784 O O . ALA A 1 221 ? -3.632 -11.255 0.871 1.00 95.81 221 ALA A O 1
ATOM 1785 N N . MET A 1 222 ? -3.242 -9.222 1.732 1.00 95.44 222 MET A N 1
ATOM 1786 C CA . MET A 1 222 ? -2.349 -8.776 0.656 1.00 95.44 222 MET A CA 1
ATOM 1787 C C . MET A 1 222 ? -1.117 -9.685 0.499 1.00 95.44 222 MET A C 1
ATOM 1789 O O . MET A 1 222 ? -0.679 -9.980 -0.617 1.00 95.44 222 MET A O 1
ATOM 1793 N N . LEU A 1 223 ? -0.546 -10.131 1.620 1.00 93.25 223 LEU A N 1
ATOM 1794 C CA . LEU A 1 223 ? 0.678 -10.928 1.658 1.00 93.25 223 LEU A CA 1
ATOM 1795 C C . LEU A 1 223 ? 0.452 -12.433 1.474 1.00 93.25 223 LEU A C 1
ATOM 1797 O O . LEU A 1 223 ? 1.434 -13.147 1.263 1.00 93.25 223 LEU A O 1
ATOM 1801 N N . THR A 1 224 ? -0.780 -12.937 1.581 1.00 89.12 224 THR A N 1
ATOM 1802 C CA . THR A 1 224 ? -1.042 -14.387 1.580 1.00 89.12 224 THR A CA 1
ATOM 1803 C C . THR A 1 224 ? -2.093 -14.875 0.592 1.00 89.12 224 THR A C 1
ATOM 1805 O O . THR A 1 224 ? -2.129 -16.079 0.351 1.00 89.12 224 THR A O 1
ATOM 1808 N N . ASN A 1 225 ? -2.955 -14.016 0.039 1.00 76.88 225 ASN A N 1
ATOM 1809 C CA . ASN A 1 225 ? -4.080 -14.489 -0.772 1.00 76.88 225 ASN A CA 1
ATOM 1810 C C . ASN A 1 225 ? -3.692 -14.816 -2.224 1.00 76.88 225 ASN A C 1
ATOM 1812 O O . ASN A 1 225 ? -3.301 -13.935 -2.991 1.00 76.88 225 ASN A O 1
ATOM 1816 N N . HIS A 1 226 ? -3.935 -16.071 -2.612 1.00 55.22 226 HIS A N 1
ATOM 1817 C CA . HIS A 1 226 ? -4.223 -16.513 -3.977 1.00 55.22 226 HIS A CA 1
ATOM 1818 C C . HIS A 1 226 ? -5.443 -17.430 -3.948 1.00 55.22 226 HIS A C 1
ATOM 1820 O O . HIS A 1 226 ? -5.447 -18.352 -3.101 1.00 55.22 226 HIS A O 1
#

Foldseek 3Di:
DDDDLPLEDECAQVAQDVVVVVVSCVVPVVPDVWFREYEHHAADLDPDDDPDDDDDPDPVCVVSVRDGHDQADPVRHGDPSSLVVLLCQQVGRYAYEYELHALVNVVVVLVSNVVNVRQAYEYPQCLPPRNVDFLVNLQVSVVPVRYAYEDEPVCVVVVSDDLVRVLSNLAPRARYAYYHPDDDPPDDDPVRVVVVVVVSCVVSVHDPVSVCRRHPVSVCCSTNPD